Protein AF-A0A016T7Q9-F1 (afdb_monomer)

Sequence (183 aa):
MAYRIKHFNYDGLDAIVAQSFEDAATEMRLKDYANRLGDIREARIRRELRNAQYGGKAVPASAPELSLENCSKKVWRLEADSPFIEVDLRSLALDWRPRAKDNTFQQVASLYRFLVQRITDPPEKIQDYATRINGRFGRDNSLKNLPKPIETTLIDFVEDMLGYGWPEVQTGTVGDPLSRFPF

Solvent-accessible surface area (backbone atoms only — not comparable to full-atom values): 11456 Å² total; per-residue (Å²): 137,85,85,81,80,88,74,90,88,76,85,79,76,80,70,74,78,62,84,46,74,67,48,48,54,49,53,53,51,52,52,52,52,47,52,53,52,49,52,51,51,51,53,48,50,56,49,51,50,50,50,58,74,56,65,79,58,86,72,66,97,57,82,61,61,81,34,81,82,45,32,75,63,92,71,43,72,41,78,53,62,86,53,33,48,70,45,48,53,57,68,56,54,69,76,58,77,76,59,93,87,52,52,58,70,55,38,52,54,50,48,50,53,54,49,54,45,71,37,22,59,62,45,72,62,51,74,53,43,42,85,69,98,72,84,79,84,69,92,65,86,86,47,38,69,58,57,64,66,55,52,50,54,54,49,52,52,52,36,9,19,47,56,55,53,42,68,50,69,71,69,69,56,88,68,74,80,81,82,77,73,84,132

pLDDT: mean 74.11, std 16.8, range [34.25, 95.0]

Nearest PDB structures (foldseek):
  8yzs-assembly2_B  TM=3.907E-01  e=2.352E+00  Homo sapiens
  7bv9-assembly1_A  TM=3.878E-01  e=6.660E+00  Homo sapiens

Structure (mmCIF, N/CA/C/O backbone):
data_AF-A0A016T7Q9-F1
#
_entry.id   AF-A0A016T7Q9-F1
#
loop_
_atom_site.group_PDB
_atom_site.id
_atom_site.type_symbol
_atom_site.label_atom_id
_atom_site.label_alt_id
_atom_site.label_comp_id
_atom_site.label_asym_id
_atom_site.label_entity_id
_atom_site.label_seq_id
_atom_site.pdbx_PDB_ins_code
_atom_site.Cartn_x
_ato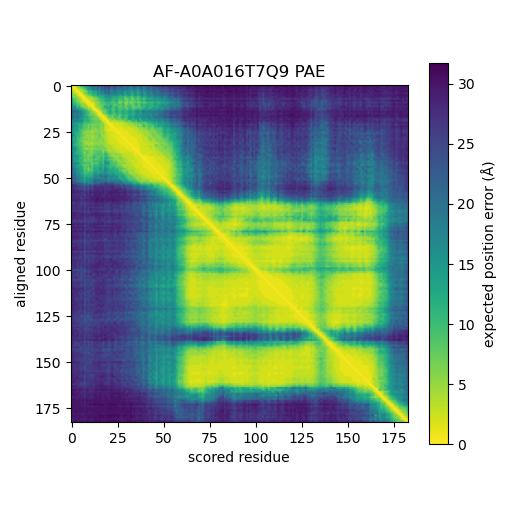m_site.Cartn_y
_atom_site.Cartn_z
_atom_site.occupancy
_atom_site.B_iso_or_equiv
_atom_site.auth_seq_id
_atom_site.auth_comp_id
_atom_site.auth_asym_id
_atom_site.auth_atom_id
_atom_site.pdbx_PDB_model_num
ATOM 1 N N . MET A 1 1 ? 38.293 -20.297 -31.159 1.00 34.25 1 MET A N 1
ATOM 2 C CA . MET A 1 1 ? 38.701 -19.080 -30.419 1.00 34.25 1 MET A CA 1
ATOM 3 C C . MET A 1 1 ? 37.486 -18.171 -30.289 1.00 34.25 1 MET A C 1
ATOM 5 O O . MET A 1 1 ? 36.973 -17.748 -31.312 1.00 34.25 1 MET A O 1
ATOM 9 N N . ALA A 1 2 ? 36.978 -17.930 -29.076 1.00 36.97 2 ALA A N 1
ATOM 10 C CA . ALA A 1 2 ? 35.841 -17.033 -28.853 1.00 36.97 2 ALA A CA 1
ATOM 11 C C . ALA A 1 2 ? 36.357 -15.618 -28.548 1.00 36.97 2 ALA A C 1
ATOM 13 O O . ALA A 1 2 ? 37.030 -15.406 -27.539 1.00 36.97 2 ALA A O 1
ATOM 14 N N . TYR A 1 3 ? 36.074 -14.659 -29.428 1.00 43.09 3 TYR A N 1
ATOM 15 C CA . TYR A 1 3 ? 36.442 -13.260 -29.221 1.00 43.09 3 TYR A CA 1
ATOM 16 C C . TYR A 1 3 ? 35.476 -12.615 -28.223 1.00 43.09 3 TYR A C 1
ATOM 18 O O . TYR A 1 3 ? 34.273 -12.529 -28.460 1.00 43.09 3 TYR A O 1
ATOM 26 N N . ARG A 1 4 ? 36.005 -12.157 -27.084 1.00 40.94 4 ARG A N 1
ATOM 27 C CA . ARG A 1 4 ? 35.246 -11.381 -26.098 1.00 40.94 4 ARG A CA 1
ATOM 28 C C . ARG A 1 4 ? 35.189 -9.928 -26.563 1.00 40.94 4 ARG A C 1
ATOM 30 O O . ARG A 1 4 ? 36.154 -9.186 -26.387 1.00 40.94 4 ARG A O 1
ATOM 37 N N . ILE A 1 5 ? 34.068 -9.531 -27.155 1.00 51.31 5 ILE A N 1
ATOM 38 C CA . ILE A 1 5 ? 33.803 -8.141 -27.542 1.00 51.31 5 ILE A CA 1
ATOM 39 C C . ILE A 1 5 ? 33.725 -7.306 -26.256 1.00 51.31 5 ILE A C 1
ATOM 41 O O . ILE A 1 5 ? 32.840 -7.514 -25.428 1.00 51.31 5 ILE A O 1
ATOM 45 N N . LYS A 1 6 ? 34.694 -6.404 -26.049 1.00 52.19 6 LYS A N 1
ATOM 46 C CA . LYS A 1 6 ? 34.756 -5.528 -24.863 1.00 52.19 6 LYS A CA 1
ATOM 47 C C . LYS A 1 6 ? 33.888 -4.274 -25.010 1.00 52.19 6 LYS A C 1
ATOM 49 O O . LYS A 1 6 ? 33.446 -3.731 -24.005 1.00 52.19 6 LYS A O 1
ATOM 54 N N . HIS A 1 7 ? 33.634 -3.846 -26.247 1.00 56.53 7 HIS A N 1
ATOM 55 C CA . HIS A 1 7 ? 32.857 -2.655 -26.577 1.00 56.53 7 HIS A CA 1
ATOM 56 C C . HIS A 1 7 ? 32.027 -2.921 -27.834 1.00 56.53 7 HIS A C 1
ATOM 58 O O . HIS A 1 7 ? 32.573 -3.311 -28.862 1.00 56.53 7 HIS A O 1
ATOM 64 N N . PHE A 1 8 ? 30.711 -2.743 -27.728 1.00 62.72 8 PHE A N 1
ATOM 65 C CA . PHE A 1 8 ? 29.782 -2.791 -28.853 1.00 62.72 8 PHE A CA 1
ATOM 66 C C . PHE A 1 8 ? 29.526 -1.351 -29.304 1.00 62.72 8 PHE A C 1
ATOM 68 O O . PHE A 1 8 ? 28.972 -0.569 -28.533 1.00 62.72 8 PHE A O 1
ATOM 75 N N . ASN A 1 9 ? 29.984 -0.994 -30.505 1.00 63.22 9 ASN A N 1
ATOM 76 C CA . ASN A 1 9 ? 29.770 0.318 -31.110 1.00 63.22 9 ASN A CA 1
ATOM 77 C C . ASN A 1 9 ? 28.972 0.113 -32.402 1.00 63.22 9 ASN A C 1
ATOM 79 O O . ASN A 1 9 ? 29.537 -0.277 -33.419 1.00 63.22 9 ASN A O 1
ATOM 83 N N . TYR A 1 10 ? 27.654 0.268 -32.311 1.00 67.19 10 TYR A N 1
ATOM 84 C CA . TYR A 1 10 ? 26.734 0.234 -33.444 1.00 67.19 10 TYR A CA 1
ATOM 85 C C . TYR A 1 10 ? 25.879 1.493 -33.347 1.00 67.19 10 TYR A C 1
ATOM 87 O O . TYR A 1 10 ? 25.040 1.604 -32.452 1.00 67.19 10 TYR A O 1
ATOM 95 N N . ASP A 1 11 ? 26.151 2.459 -34.215 1.00 67.19 11 ASP A N 1
ATOM 96 C CA . ASP A 1 11 ? 25.489 3.766 -34.254 1.00 67.19 11 ASP A CA 1
ATOM 97 C C . ASP A 1 11 ? 24.405 3.850 -35.343 1.00 67.19 11 ASP A C 1
ATOM 99 O O . ASP A 1 11 ? 23.692 4.848 -35.430 1.00 67.19 11 ASP A O 1
ATOM 103 N N . GLY A 1 12 ? 24.246 2.788 -36.143 1.00 63.97 12 GLY A N 1
ATOM 104 C CA . GLY A 1 12 ? 23.264 2.705 -37.224 1.00 63.97 12 GLY A CA 1
ATOM 105 C C . GLY A 1 12 ? 23.558 3.622 -38.416 1.00 63.97 12 GLY A C 1
ATOM 106 O O . GLY A 1 12 ? 22.703 3.733 -39.292 1.00 63.97 12 GLY A O 1
ATOM 107 N N . LEU A 1 13 ? 24.728 4.273 -38.452 1.00 60.53 13 LEU A N 1
ATOM 108 C CA . LEU A 1 13 ? 25.143 5.174 -39.533 1.00 60.53 13 LEU A CA 1
ATOM 109 C C . LEU A 1 13 ? 25.878 4.427 -40.650 1.00 60.53 13 LEU A C 1
ATOM 111 O O . LEU A 1 13 ? 25.733 4.779 -41.821 1.00 60.53 13 LEU A O 1
ATOM 115 N N . ASP A 1 14 ? 26.577 3.346 -40.303 1.00 60.69 14 ASP A N 1
ATOM 116 C CA . ASP A 1 14 ? 27.114 2.387 -41.265 1.00 60.69 14 ASP A CA 1
ATOM 117 C C . ASP A 1 14 ? 25.981 1.478 -41.761 1.00 60.69 14 ASP A C 1
ATOM 119 O O . ASP A 1 14 ? 25.762 0.368 -41.264 1.00 60.69 14 ASP A O 1
ATOM 123 N N . ALA A 1 15 ? 25.205 1.972 -42.727 1.00 56.28 15 ALA A N 1
ATOM 124 C CA . ALA A 1 15 ? 24.224 1.157 -43.425 1.00 56.28 15 ALA A CA 1
ATOM 125 C C . ALA A 1 15 ? 24.958 0.009 -44.132 1.00 56.28 15 ALA A C 1
ATOM 127 O O . ALA A 1 15 ? 25.655 0.219 -45.128 1.00 56.28 15 ALA A O 1
ATOM 128 N N . ILE A 1 16 ? 24.799 -1.215 -43.624 1.00 59.81 16 ILE A N 1
ATOM 129 C CA . ILE A 1 16 ? 25.162 -2.410 -44.380 1.00 59.81 16 ILE A CA 1
ATOM 130 C C . ILE A 1 16 ? 24.256 -2.381 -45.609 1.00 59.81 16 ILE A C 1
ATOM 132 O O . ILE A 1 16 ? 23.047 -2.566 -45.497 1.00 59.81 16 ILE A O 1
ATOM 136 N N . VAL A 1 17 ? 24.814 -2.077 -46.781 1.00 60.41 17 VAL A N 1
ATOM 137 C CA . VAL A 1 17 ? 24.076 -2.177 -48.042 1.00 60.41 17 VAL A CA 1
ATOM 138 C C . VAL A 1 17 ? 23.725 -3.651 -48.198 1.00 60.41 17 VAL A C 1
ATOM 140 O O . VAL A 1 17 ? 24.584 -4.449 -48.562 1.00 60.41 17 VAL A O 1
ATOM 143 N N . ALA A 1 18 ? 22.498 -4.023 -47.836 1.00 60.56 18 ALA A N 1
ATOM 144 C CA . ALA A 1 18 ? 22.066 -5.411 -47.811 1.00 60.56 18 ALA A CA 1
ATOM 145 C C . ALA A 1 18 ? 22.045 -5.963 -49.242 1.00 60.56 18 ALA A C 1
ATOM 147 O O . ALA A 1 18 ? 21.107 -5.731 -50.004 1.00 60.56 18 ALA A O 1
ATOM 148 N N . GLN A 1 19 ? 23.113 -6.664 -49.614 1.00 65.56 19 GLN A N 1
ATOM 149 C CA . GLN A 1 19 ? 23.238 -7.349 -50.901 1.00 65.56 19 GLN A CA 1
ATOM 150 C C . GLN A 1 19 ? 22.821 -8.821 -50.783 1.00 65.56 19 GLN A C 1
ATOM 152 O O . GLN A 1 19 ? 22.567 -9.474 -51.794 1.00 65.56 19 GLN A O 1
ATOM 157 N N . SER A 1 20 ? 22.695 -9.332 -49.553 1.00 72.38 20 SER A N 1
ATOM 158 C CA . SER A 1 20 ? 22.246 -10.687 -49.248 1.00 72.38 20 SER A CA 1
ATOM 159 C C . SER A 1 20 ? 21.239 -10.732 -48.088 1.00 72.38 20 SER A C 1
ATOM 161 O O . SER A 1 20 ? 21.115 -9.808 -47.281 1.00 72.38 20 SER A O 1
ATOM 163 N N . PHE A 1 21 ? 20.516 -11.849 -47.981 1.00 70.19 21 PHE A N 1
ATOM 164 C CA . PHE A 1 21 ? 19.607 -12.114 -46.861 1.00 70.19 21 PHE A CA 1
ATOM 165 C C . PHE A 1 21 ? 20.344 -12.192 -45.510 1.00 70.19 21 PHE A C 1
ATOM 167 O O . PHE A 1 21 ? 19.795 -11.807 -44.476 1.00 70.19 21 PHE A O 1
ATOM 174 N N . GLU A 1 22 ? 21.594 -12.661 -45.509 1.00 75.81 22 GLU A N 1
ATOM 175 C CA . GLU A 1 22 ? 22.420 -12.750 -44.301 1.00 75.81 22 GLU A CA 1
ATOM 176 C C . GLU A 1 22 ? 22.817 -11.365 -43.773 1.00 75.81 22 GLU A C 1
ATOM 178 O O . GLU A 1 22 ? 22.829 -11.153 -42.556 1.00 75.81 22 GLU A O 1
ATOM 183 N N . ASP A 1 23 ? 23.038 -10.400 -44.668 1.00 72.38 23 ASP A N 1
ATOM 184 C CA . ASP A 1 23 ? 23.324 -9.007 -44.307 1.00 72.38 23 ASP A CA 1
ATOM 185 C C . ASP A 1 23 ? 22.118 -8.358 -43.621 1.00 72.38 23 ASP A C 1
ATOM 187 O O . ASP A 1 23 ? 22.249 -7.768 -42.548 1.00 72.38 23 ASP A O 1
ATOM 191 N N . ALA A 1 24 ? 20.920 -8.555 -44.181 1.00 72.19 24 ALA A N 1
ATOM 192 C CA . ALA A 1 24 ? 19.675 -8.047 -43.606 1.00 72.19 24 ALA A CA 1
ATOM 193 C C . ALA A 1 24 ? 19.376 -8.669 -42.229 1.00 72.19 24 ALA A C 1
ATOM 195 O O . ALA A 1 24 ? 18.979 -7.975 -41.288 1.00 72.19 24 ALA A O 1
ATOM 196 N N . ALA A 1 25 ? 19.604 -9.979 -42.076 1.00 76.44 25 ALA A N 1
ATOM 197 C CA . ALA A 1 25 ? 19.443 -10.665 -40.795 1.00 76.44 25 ALA A CA 1
ATOM 198 C C . ALA A 1 25 ? 20.454 -10.173 -39.743 1.00 76.44 25 ALA A C 1
ATOM 200 O O . ALA A 1 25 ? 20.127 -10.070 -38.556 1.00 76.44 25 ALA A O 1
ATOM 201 N N . THR A 1 26 ? 21.675 -9.850 -40.169 1.00 77.81 26 THR A N 1
ATOM 202 C CA . THR A 1 26 ? 22.725 -9.308 -39.300 1.00 77.81 26 THR A CA 1
ATOM 203 C C . THR A 1 26 ? 22.394 -7.885 -38.860 1.00 77.81 26 THR A C 1
ATOM 205 O O . THR A 1 26 ? 22.448 -7.590 -37.666 1.00 77.81 26 THR A O 1
ATOM 208 N N . GLU A 1 27 ? 21.952 -7.029 -39.781 1.00 76.44 27 GLU A N 1
ATOM 209 C CA . GLU A 1 27 ? 21.516 -5.665 -39.476 1.00 76.44 27 GLU A CA 1
ATOM 210 C C . GLU A 1 27 ? 20.328 -5.654 -38.499 1.00 76.44 27 GLU A C 1
ATOM 212 O O . GLU A 1 27 ? 20.330 -4.912 -37.514 1.00 76.44 27 GLU A O 1
ATOM 217 N N . MET A 1 28 ? 19.343 -6.538 -38.699 1.00 78.81 28 MET A N 1
ATOM 218 C CA . MET A 1 28 ? 18.199 -6.680 -37.793 1.00 78.81 28 MET A CA 1
ATOM 219 C C . MET A 1 28 ? 18.631 -7.074 -36.372 1.00 78.81 28 MET A C 1
ATOM 221 O O . MET A 1 28 ? 18.137 -6.511 -35.394 1.00 78.81 28 MET A O 1
ATOM 225 N N . ARG A 1 29 ? 19.577 -8.014 -36.242 1.00 79.62 29 ARG A N 1
ATOM 226 C CA . ARG A 1 29 ? 20.120 -8.425 -34.937 1.00 79.62 29 ARG A CA 1
ATOM 227 C C . ARG A 1 29 ? 20.875 -7.289 -34.254 1.00 79.62 29 ARG A C 1
ATOM 229 O O . ARG A 1 29 ? 20.706 -7.093 -33.054 1.00 79.62 29 ARG A O 1
ATOM 236 N N . LEU A 1 30 ? 21.686 -6.533 -34.995 1.00 78.19 30 LEU A N 1
ATOM 237 C CA . LEU A 1 30 ? 22.435 -5.397 -34.453 1.00 78.19 30 LEU A CA 1
ATOM 238 C C . LEU A 1 30 ? 21.500 -4.295 -33.937 1.00 78.19 30 LEU A C 1
ATOM 240 O O . LEU A 1 30 ? 21.715 -3.788 -32.835 1.00 78.19 30 LEU A O 1
ATOM 244 N N . LYS A 1 31 ? 20.417 -4.001 -34.669 1.00 77.19 31 LYS A N 1
ATOM 245 C CA . LYS A 1 31 ? 19.362 -3.075 -34.226 1.00 77.19 31 LYS A CA 1
ATOM 246 C C . LYS A 1 31 ? 18.668 -3.553 -32.949 1.00 77.19 31 LYS A C 1
ATOM 248 O O . LYS A 1 31 ? 18.495 -2.762 -32.025 1.00 77.19 31 LYS A O 1
ATOM 253 N N . ASP A 1 32 ? 18.320 -4.838 -32.855 1.00 77.88 32 ASP A N 1
ATOM 254 C CA . ASP A 1 32 ? 17.718 -5.408 -31.639 1.00 77.88 32 ASP A CA 1
ATOM 255 C C . ASP A 1 32 ? 18.664 -5.302 -30.428 1.00 77.88 32 ASP A C 1
ATOM 257 O O . ASP A 1 32 ? 18.257 -4.875 -29.346 1.00 77.88 32 ASP A O 1
ATOM 261 N N . TYR A 1 33 ? 19.956 -5.599 -30.605 1.00 78.56 33 TYR A N 1
ATOM 262 C CA . TYR A 1 33 ? 20.950 -5.424 -29.541 1.00 78.56 33 TYR A CA 1
ATOM 263 C C . TYR A 1 33 ? 21.108 -3.964 -29.108 1.00 78.56 33 TYR A C 1
ATOM 265 O O . TYR A 1 33 ? 21.159 -3.692 -27.906 1.00 78.56 33 TYR A O 1
ATOM 273 N N . ALA A 1 34 ? 21.163 -3.029 -30.056 1.00 75.44 34 ALA A N 1
ATOM 274 C CA . ALA A 1 34 ? 21.274 -1.605 -29.760 1.00 75.44 34 ALA A CA 1
ATOM 275 C C . ALA A 1 34 ? 20.060 -1.086 -28.975 1.00 75.44 34 ALA A C 1
ATOM 277 O O . ALA A 1 34 ? 20.238 -0.407 -27.962 1.00 75.44 34 ALA A O 1
ATOM 278 N N . ASN A 1 35 ? 18.847 -1.488 -29.366 1.00 72.56 35 ASN A N 1
ATOM 279 C CA . ASN A 1 35 ? 17.617 -1.142 -28.652 1.00 72.56 35 ASN A CA 1
ATOM 280 C C . ASN A 1 35 ? 17.640 -1.661 -27.209 1.00 72.56 35 ASN A C 1
ATOM 282 O O . ASN A 1 35 ? 17.439 -0.894 -26.271 1.00 72.56 35 ASN A O 1
ATOM 286 N N . ARG A 1 36 ? 18.002 -2.935 -27.008 1.00 72.75 36 ARG A N 1
ATOM 287 C CA . ARG A 1 36 ? 18.109 -3.525 -25.662 1.00 72.75 36 ARG A CA 1
ATOM 288 C C . ARG A 1 36 ? 19.138 -2.808 -24.788 1.00 72.75 36 ARG A C 1
ATOM 290 O O . ARG A 1 36 ? 18.913 -2.629 -23.593 1.00 72.75 36 ARG A O 1
ATOM 297 N N . LEU A 1 37 ? 20.277 -2.406 -25.354 1.00 76.62 37 LEU A N 1
ATOM 298 C CA . LEU A 1 37 ? 21.290 -1.637 -24.626 1.00 76.62 37 LEU A CA 1
ATOM 299 C C . LEU A 1 37 ? 20.795 -0.228 -24.273 1.00 76.62 37 LEU A C 1
ATOM 301 O O . LEU A 1 37 ? 21.078 0.249 -23.171 1.00 76.62 37 LEU A O 1
ATOM 305 N N . GLY A 1 38 ? 20.032 0.405 -25.168 1.00 72.19 38 GLY A N 1
ATOM 306 C CA . GLY A 1 38 ? 19.325 1.660 -24.913 1.00 72.19 38 GLY A CA 1
ATOM 307 C C . GLY A 1 38 ? 18.372 1.547 -23.723 1.00 72.19 38 GLY A C 1
ATOM 308 O O . GLY A 1 38 ? 18.510 2.305 -22.762 1.00 72.19 38 GLY A O 1
ATOM 309 N N . ASP A 1 39 ? 17.506 0.534 -23.726 1.00 67.19 39 ASP A N 1
ATOM 310 C CA . ASP A 1 39 ? 16.545 0.269 -22.648 1.00 67.19 39 ASP A CA 1
ATOM 311 C C . ASP A 1 39 ? 17.240 0.025 -21.297 1.00 67.19 39 ASP A C 1
ATOM 313 O O . ASP A 1 39 ? 16.833 0.558 -20.260 1.00 67.19 39 ASP A O 1
ATOM 317 N N . ILE A 1 40 ? 18.335 -0.750 -21.288 1.00 70.88 40 ILE A N 1
ATOM 318 C CA . ILE A 1 40 ? 19.139 -1.003 -20.079 1.00 70.88 40 ILE A CA 1
ATOM 319 C C . ILE A 1 40 ? 19.741 0.301 -19.546 1.00 70.88 40 ILE A C 1
ATOM 321 O O . ILE A 1 40 ? 19.726 0.551 -18.334 1.00 70.88 40 ILE A O 1
ATOM 325 N N . ARG A 1 41 ? 20.285 1.137 -20.437 1.00 70.00 41 ARG A N 1
ATOM 326 C CA . ARG A 1 41 ? 20.884 2.421 -20.065 1.00 70.00 41 ARG A CA 1
ATOM 327 C C . ARG A 1 41 ? 19.832 3.368 -19.504 1.00 70.00 41 ARG A C 1
ATOM 329 O O . ARG A 1 41 ? 20.074 3.990 -18.471 1.00 70.00 41 ARG A O 1
ATOM 336 N N . GLU A 1 42 ? 18.659 3.428 -20.123 1.00 70.69 42 GLU A N 1
ATOM 337 C CA . GLU A 1 42 ? 17.547 4.239 -19.643 1.00 70.69 42 GLU A CA 1
ATOM 338 C C . GLU A 1 42 ? 17.054 3.762 -18.268 1.00 70.69 42 GLU A C 1
ATOM 340 O O . GLU A 1 42 ? 16.897 4.566 -17.348 1.00 70.69 42 GLU A O 1
ATOM 345 N N . ALA A 1 43 ? 16.899 2.450 -18.070 1.00 63.56 43 ALA A N 1
ATOM 346 C CA . ALA A 1 43 ? 16.526 1.880 -16.777 1.00 63.56 43 ALA A CA 1
ATOM 347 C C . ALA A 1 43 ? 17.547 2.214 -15.675 1.00 63.56 43 ALA A C 1
ATOM 349 O O . ALA A 1 43 ? 17.163 2.497 -14.532 1.00 63.56 43 ALA A O 1
ATOM 350 N N . ARG A 1 44 ? 18.843 2.222 -16.014 1.00 67.94 44 ARG A N 1
ATOM 351 C CA . ARG A 1 44 ? 19.919 2.620 -15.100 1.00 67.94 44 ARG A CA 1
ATOM 352 C C . ARG A 1 44 ? 19.843 4.104 -14.745 1.00 67.94 44 ARG A C 1
ATOM 354 O O . ARG A 1 44 ? 19.868 4.421 -13.560 1.00 67.94 44 ARG A O 1
ATOM 361 N N . ILE A 1 45 ? 19.665 4.982 -15.731 1.00 71.38 45 ILE A N 1
ATOM 362 C CA . ILE A 1 45 ? 19.494 6.426 -15.504 1.00 71.38 45 ILE A CA 1
ATOM 363 C C . ILE A 1 45 ? 18.267 6.684 -14.624 1.00 71.38 45 ILE A C 1
ATOM 365 O O . ILE A 1 45 ? 18.360 7.402 -13.635 1.00 71.38 45 ILE A O 1
ATOM 369 N N . ARG A 1 46 ? 17.127 6.033 -14.898 1.00 66.81 46 ARG A N 1
ATOM 370 C CA . ARG A 1 46 ? 15.922 6.147 -14.055 1.00 66.81 46 ARG A CA 1
ATOM 371 C C . ARG A 1 46 ? 16.174 5.690 -12.614 1.00 66.81 46 ARG A C 1
ATOM 373 O O . ARG A 1 46 ? 15.619 6.270 -11.685 1.00 66.81 46 ARG A O 1
ATOM 380 N N . ARG A 1 47 ? 16.991 4.651 -12.400 1.00 66.06 47 ARG A N 1
ATOM 381 C CA . ARG A 1 47 ? 17.395 4.209 -11.053 1.00 66.06 47 ARG A CA 1
ATOM 382 C C . ARG A 1 47 ? 18.277 5.246 -10.362 1.00 66.06 47 ARG A C 1
ATOM 384 O O . ARG A 1 47 ? 18.047 5.525 -9.192 1.00 66.06 47 ARG A O 1
ATOM 391 N N . GLU A 1 48 ? 19.259 5.795 -11.066 1.00 66.75 48 GLU A N 1
ATOM 392 C CA . GLU A 1 48 ? 20.156 6.826 -10.534 1.00 66.75 48 GLU A CA 1
ATOM 393 C C . GLU A 1 48 ? 19.385 8.108 -10.189 1.00 66.75 48 GLU A C 1
ATOM 395 O O . GLU A 1 48 ? 19.580 8.649 -9.106 1.00 66.75 48 GLU A O 1
ATOM 400 N N . LEU A 1 49 ? 18.422 8.515 -11.022 1.00 64.81 49 LEU A N 1
ATOM 401 C CA . LEU A 1 49 ? 17.514 9.632 -10.744 1.00 64.81 49 LEU A CA 1
ATOM 402 C C . LEU A 1 49 ? 16.665 9.397 -9.490 1.00 64.81 49 LEU A C 1
ATOM 404 O O . LEU A 1 49 ? 16.597 10.280 -8.641 1.00 64.81 49 LEU A O 1
ATOM 408 N N . ARG A 1 50 ? 16.073 8.204 -9.321 1.00 64.38 50 ARG A N 1
ATOM 409 C CA . ARG A 1 50 ? 15.363 7.858 -8.075 1.00 64.38 50 ARG A CA 1
ATOM 410 C C . ARG A 1 50 ? 16.303 7.925 -6.874 1.00 64.38 50 ARG A C 1
ATOM 412 O O . ARG A 1 50 ? 15.985 8.566 -5.882 1.00 64.38 50 ARG A O 1
ATOM 419 N N . ASN A 1 51 ? 17.480 7.311 -6.968 1.00 60.72 51 ASN A N 1
ATOM 420 C CA . ASN A 1 51 ? 18.459 7.332 -5.883 1.00 60.72 51 ASN A CA 1
ATOM 421 C C . ASN A 1 51 ? 18.900 8.760 -5.525 1.00 60.72 51 ASN A C 1
ATOM 423 O O . ASN A 1 51 ? 19.068 9.051 -4.348 1.00 60.72 51 ASN A O 1
ATOM 427 N N . ALA A 1 52 ? 19.053 9.651 -6.507 1.00 62.41 52 ALA A N 1
ATOM 428 C CA . ALA A 1 52 ? 19.363 11.060 -6.276 1.00 62.41 52 ALA A CA 1
ATOM 429 C C . ALA A 1 52 ? 18.185 11.813 -5.635 1.00 62.41 52 ALA A C 1
ATOM 431 O O . ALA A 1 52 ? 18.387 12.597 -4.713 1.00 62.41 52 ALA A O 1
ATOM 432 N N . GLN A 1 53 ? 16.953 11.527 -6.065 1.00 58.31 53 GLN A N 1
ATOM 433 C CA . GLN A 1 53 ? 15.732 12.129 -5.524 1.00 58.31 53 GLN A CA 1
ATOM 434 C C . GLN A 1 53 ? 15.485 11.749 -4.053 1.00 58.31 53 GLN A C 1
ATOM 436 O O . GLN A 1 53 ? 14.947 12.552 -3.293 1.00 58.31 53 GLN A O 1
ATOM 441 N N . TYR A 1 54 ? 15.911 10.553 -3.633 1.00 53.38 54 TYR A N 1
ATOM 442 C CA . TYR A 1 54 ? 15.787 10.078 -2.249 1.00 53.38 54 TYR A CA 1
ATOM 443 C C . TYR A 1 54 ? 17.090 10.173 -1.431 1.00 53.38 54 TYR A C 1
ATOM 445 O O . TYR A 1 54 ? 17.054 10.002 -0.216 1.00 53.38 54 TYR A O 1
ATOM 453 N N . GLY A 1 55 ? 18.229 10.482 -2.058 1.00 45.72 55 GLY A N 1
ATOM 454 C CA . GLY A 1 55 ? 19.559 10.475 -1.431 1.00 45.72 55 GLY A CA 1
ATOM 455 C C . GLY A 1 55 ? 19.854 11.644 -0.486 1.00 45.72 55 GLY A C 1
ATOM 456 O O . GLY A 1 55 ? 20.886 11.633 0.176 1.00 45.72 55 GLY A O 1
ATOM 457 N N . GLY A 1 56 ? 18.967 12.642 -0.413 1.00 48.22 56 GLY A N 1
ATOM 458 C CA . GLY A 1 56 ? 19.087 13.790 0.496 1.00 48.22 56 GLY A CA 1
ATOM 459 C C . GLY A 1 56 ? 18.266 13.682 1.784 1.00 48.22 56 GLY A C 1
ATOM 460 O O . GLY A 1 56 ? 18.379 14.550 2.645 1.00 48.22 56 GLY A O 1
ATOM 461 N N . LYS A 1 57 ? 17.424 12.650 1.935 1.00 51.47 57 LYS A N 1
ATOM 462 C CA . LYS A 1 57 ? 16.648 12.454 3.166 1.00 51.47 57 LYS A CA 1
ATOM 463 C C . LYS A 1 57 ? 17.509 11.686 4.163 1.00 51.47 57 LYS A C 1
ATOM 465 O O . LYS A 1 57 ? 18.027 10.624 3.826 1.00 51.47 57 LYS A O 1
ATOM 470 N N . ALA A 1 58 ? 17.674 12.227 5.371 1.00 46.84 58 ALA A N 1
ATOM 471 C CA . ALA A 1 58 ? 18.363 11.540 6.456 1.00 46.84 58 ALA A CA 1
ATOM 472 C C . ALA A 1 58 ? 17.716 10.162 6.653 1.00 46.84 58 ALA A C 1
ATOM 474 O O . ALA A 1 58 ? 16.558 10.061 7.056 1.00 46.84 58 ALA A O 1
ATOM 475 N N . VAL A 1 59 ? 18.445 9.103 6.301 1.00 49.16 59 VAL A N 1
ATOM 476 C CA . VAL A 1 59 ? 18.009 7.737 6.578 1.00 49.16 59 VAL A CA 1
ATOM 477 C C . VAL A 1 59 ? 18.136 7.568 8.091 1.00 49.16 59 VAL A C 1
ATOM 479 O O . VAL A 1 59 ? 19.238 7.772 8.610 1.00 49.16 59 VAL A O 1
ATOM 482 N N . PRO A 1 60 ? 17.050 7.266 8.823 1.00 51.72 60 PRO A N 1
ATOM 483 C CA . PRO A 1 60 ? 17.163 6.988 10.246 1.00 51.72 60 PRO A CA 1
ATOM 484 C C . PRO A 1 60 ? 18.189 5.867 10.464 1.00 51.72 60 PRO A C 1
ATOM 486 O O . PRO A 1 60 ? 18.291 4.935 9.667 1.00 51.72 60 PRO A O 1
ATOM 489 N N . ALA A 1 61 ? 18.989 5.981 11.527 1.00 51.34 61 ALA A N 1
ATOM 490 C CA . ALA A 1 61 ? 20.072 5.037 11.819 1.00 51.34 61 ALA A CA 1
ATOM 491 C C . ALA A 1 61 ? 19.568 3.595 12.045 1.00 51.34 61 ALA A C 1
ATOM 493 O O . ALA A 1 61 ? 20.336 2.642 11.918 1.00 51.34 61 ALA A O 1
ATOM 494 N N . SER A 1 62 ? 18.277 3.437 12.351 1.00 56.72 62 SER A N 1
ATOM 495 C CA . SER A 1 62 ? 17.559 2.169 12.417 1.00 56.72 62 SER A CA 1
ATOM 496 C C . SER A 1 62 ? 16.603 2.015 11.232 1.00 56.72 62 SER A C 1
ATOM 498 O O . SER A 1 62 ? 16.049 2.987 10.715 1.00 56.72 62 SER A O 1
ATOM 500 N N . ALA A 1 63 ? 16.384 0.767 10.807 1.00 62.72 63 ALA A N 1
ATOM 501 C CA . ALA A 1 63 ? 15.321 0.466 9.856 1.00 62.72 63 ALA A CA 1
ATOM 502 C C . ALA A 1 63 ? 13.976 0.949 10.434 1.00 62.72 63 ALA A C 1
ATOM 504 O O . ALA A 1 63 ? 13.721 0.696 11.614 1.00 62.72 63 ALA A O 1
ATOM 505 N N . PRO A 1 64 ? 13.128 1.635 9.646 1.00 69.88 64 PRO A N 1
ATOM 506 C CA . PRO A 1 64 ? 11.834 2.091 10.131 1.00 69.88 64 PRO A CA 1
ATOM 507 C C . PRO A 1 64 ? 10.998 0.884 10.571 1.00 69.88 64 PRO A C 1
ATOM 509 O O . PRO A 1 64 ? 10.951 -0.144 9.885 1.00 69.88 64 PRO A O 1
ATOM 512 N N . GLU A 1 65 ? 10.368 1.004 11.732 1.00 80.25 65 GLU A N 1
ATOM 513 C CA . GLU A 1 65 ? 9.472 -0.006 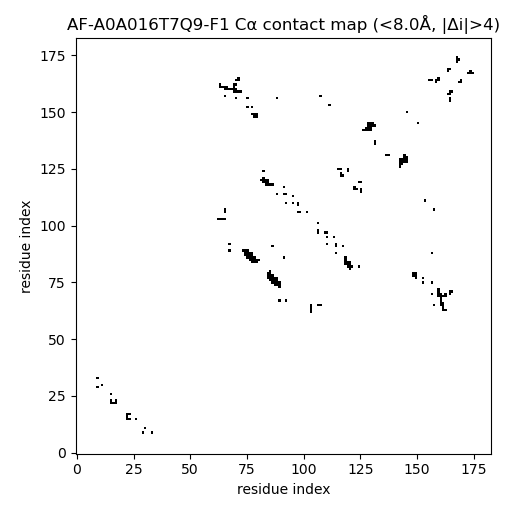12.285 1.00 80.25 65 GLU A CA 1
ATOM 514 C C . GLU A 1 65 ? 8.027 0.377 11.956 1.00 80.25 65 GLU A C 1
ATOM 516 O O . GLU A 1 65 ? 7.636 1.539 12.085 1.00 80.25 65 GLU A O 1
ATOM 521 N N . LEU A 1 66 ? 7.235 -0.592 11.492 1.00 85.81 66 LEU A N 1
ATOM 522 C CA . LEU A 1 66 ? 5.818 -0.373 11.223 1.00 85.81 66 LEU A CA 1
ATOM 523 C C . LEU A 1 66 ? 5.061 -0.250 12.543 1.00 85.81 66 LEU A C 1
ATOM 525 O O . LEU A 1 66 ? 4.938 -1.229 13.276 1.00 85.81 66 LEU A O 1
ATOM 529 N N . SER A 1 67 ? 4.493 0.923 12.809 1.00 86.00 67 SER A N 1
ATOM 530 C CA . SER A 1 67 ? 3.668 1.145 13.994 1.00 86.00 67 SER A CA 1
ATOM 531 C C . SER A 1 67 ? 2.450 2.004 13.680 1.00 86.00 67 SER A C 1
ATOM 533 O O . SER A 1 67 ? 2.541 3.026 13.006 1.00 86.00 67 SER A O 1
ATOM 535 N N . LEU A 1 68 ? 1.294 1.618 14.223 1.00 85.25 68 LEU A N 1
ATOM 536 C CA . LEU A 1 68 ? 0.071 2.431 14.173 1.00 85.25 68 LEU A CA 1
ATOM 537 C C . LEU A 1 68 ? 0.148 3.674 15.072 1.00 85.25 68 LEU A C 1
ATOM 539 O O . LEU A 1 68 ? -0.687 4.577 14.961 1.00 85.25 68 LEU A O 1
ATOM 543 N N . GLU A 1 69 ? 1.125 3.722 15.976 1.00 85.12 69 GLU A N 1
ATOM 544 C CA . GLU A 1 69 ? 1.401 4.896 16.805 1.00 85.12 69 GLU A CA 1
ATOM 545 C C . GLU A 1 69 ? 2.059 6.011 15.992 1.00 85.12 69 GLU A C 1
ATOM 547 O O . GLU A 1 69 ? 1.825 7.185 16.274 1.00 85.12 69 GLU A O 1
ATOM 552 N N . ASN A 1 70 ? 2.793 5.649 14.935 1.00 83.88 70 ASN A N 1
ATOM 553 C CA . ASN A 1 70 ? 3.422 6.608 14.031 1.00 83.88 70 ASN A CA 1
ATOM 554 C C . ASN A 1 70 ? 2.399 7.373 13.184 1.00 83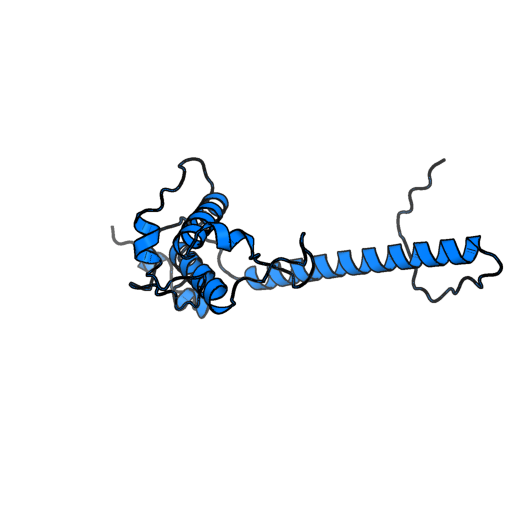.88 70 ASN A C 1
ATOM 556 O O . ASN A 1 70 ? 2.716 8.461 12.703 1.00 83.88 70 ASN A O 1
ATOM 560 N N . CYS A 1 71 ? 1.186 6.826 13.025 1.00 82.00 71 CYS A N 1
ATOM 561 C CA . CYS A 1 71 ? 0.158 7.427 12.193 1.00 82.00 71 CYS A CA 1
ATOM 562 C C . CYS A 1 71 ? -0.280 8.798 12.726 1.00 82.00 71 CYS A C 1
ATOM 564 O O . CYS A 1 71 ? -0.999 8.883 13.733 1.00 82.00 71 CYS A O 1
ATOM 566 N N . SER A 1 72 ? 0.083 9.853 11.994 1.00 78.50 72 SER A N 1
ATOM 567 C CA . SER A 1 72 ? -0.332 11.235 12.229 1.00 78.50 72 SER A CA 1
ATOM 568 C C . SER A 1 72 ? -1.854 11.400 12.147 1.00 78.50 72 SER A C 1
ATOM 570 O O . SER A 1 72 ? -2.445 12.138 12.942 1.00 78.50 72 SER A O 1
ATOM 572 N N . LYS A 1 73 ? -2.528 10.665 11.248 1.00 78.75 73 LYS A N 1
ATOM 573 C CA . LYS A 1 73 ? -3.995 10.695 11.129 1.00 78.75 73 LYS A CA 1
ATOM 574 C C . LYS A 1 73 ? -4.657 9.655 12.034 1.00 78.75 73 LYS A C 1
ATOM 576 O O . LYS A 1 73 ? -4.281 8.481 12.091 1.00 78.75 73 LYS A O 1
ATOM 581 N N . LYS A 1 74 ? -5.717 10.079 12.729 1.00 78.69 74 LYS A N 1
ATOM 582 C CA . LYS A 1 74 ? -6.540 9.197 13.577 1.00 78.69 74 LYS A CA 1
ATOM 583 C C . LYS A 1 74 ? -7.512 8.326 12.786 1.00 78.69 74 LYS A C 1
ATOM 585 O O . LYS A 1 74 ? -7.871 7.270 13.285 1.00 78.69 74 LYS A O 1
ATOM 590 N N . VAL A 1 75 ? -7.897 8.748 11.585 1.00 85.12 75 VAL A N 1
ATOM 591 C CA . VAL A 1 75 ? -8.853 8.044 10.724 1.00 85.12 75 VAL A CA 1
ATOM 592 C C . VAL A 1 75 ? -8.278 7.978 9.313 1.00 85.12 75 VAL A C 1
ATOM 594 O O . VAL A 1 75 ? -7.886 9.011 8.767 1.00 85.12 75 VAL A O 1
ATOM 597 N N . TRP A 1 76 ? -8.251 6.781 8.732 1.00 89.00 76 TRP A N 1
ATOM 598 C CA . TRP A 1 76 ? -7.779 6.521 7.373 1.00 89.00 76 TRP A CA 1
ATOM 599 C C . TRP A 1 76 ? -8.913 5.919 6.543 1.00 89.00 76 TRP A C 1
ATOM 601 O O . TRP A 1 76 ? -8.930 4.721 6.272 1.00 89.00 76 TRP A O 1
ATOM 611 N N . ARG A 1 77 ? -9.887 6.756 6.158 1.00 89.88 77 ARG A N 1
ATOM 612 C CA . ARG A 1 77 ? -11.000 6.310 5.308 1.00 89.88 77 ARG A CA 1
ATOM 613 C C . ARG A 1 77 ? -10.520 6.054 3.890 1.00 89.88 77 ARG A C 1
ATOM 615 O O . ARG A 1 77 ? -9.892 6.915 3.275 1.00 89.88 77 ARG A O 1
ATOM 622 N N . LEU A 1 78 ? -10.860 4.879 3.390 1.00 88.75 78 LEU A N 1
ATOM 623 C CA . LEU A 1 78 ? -10.703 4.513 1.999 1.00 88.75 78 LEU A CA 1
ATOM 624 C C . LEU A 1 78 ? -12.019 4.777 1.268 1.00 88.75 78 LEU A C 1
ATOM 626 O O . LEU A 1 78 ? -12.954 4.002 1.417 1.00 88.75 78 LEU A O 1
ATOM 630 N N . GLU A 1 79 ? -12.096 5.846 0.483 1.00 84.31 79 GLU A N 1
ATOM 631 C CA . GLU A 1 79 ? -13.235 6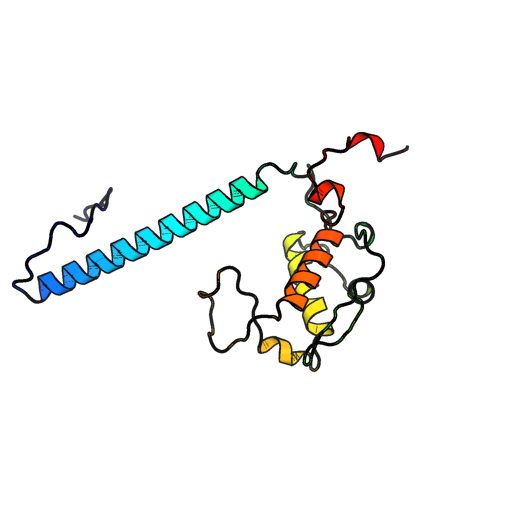.073 -0.413 1.00 84.31 79 GLU A CA 1
ATOM 632 C C . GLU A 1 79 ? -13.080 5.190 -1.652 1.00 84.31 79 GLU A C 1
ATOM 634 O O . GLU A 1 79 ? -12.047 5.235 -2.330 1.00 84.31 79 GLU A O 1
ATOM 639 N N . ALA A 1 80 ? -14.074 4.343 -1.921 1.00 85.00 80 ALA A N 1
ATOM 640 C CA . ALA A 1 80 ? -13.914 3.269 -2.884 1.00 85.00 80 ALA A CA 1
ATOM 641 C C . ALA A 1 80 ? -15.218 2.895 -3.598 1.00 85.00 80 ALA A C 1
ATOM 643 O O . ALA A 1 80 ? -16.277 2.813 -2.980 1.00 85.00 80 ALA A O 1
ATOM 644 N N . ASP A 1 81 ? -15.102 2.614 -4.896 1.00 87.00 81 ASP A N 1
ATOM 645 C CA . ASP A 1 81 ? -16.163 2.016 -5.705 1.00 87.00 81 ASP A CA 1
ATOM 646 C C . ASP A 1 81 ? -16.011 0.489 -5.752 1.00 87.00 81 ASP A C 1
ATOM 648 O O . ASP A 1 81 ? -14.901 -0.046 -5.657 1.00 87.00 81 ASP A O 1
ATOM 652 N N . SER A 1 82 ? -17.118 -0.217 -6.010 1.00 86.62 82 SER A N 1
ATOM 653 C CA . SER A 1 82 ? -17.117 -1.672 -6.228 1.00 86.62 82 SER A CA 1
ATOM 654 C C . SER A 1 82 ? -16.034 -2.092 -7.243 1.00 86.62 82 SER A C 1
ATOM 656 O O . SER A 1 82 ? -15.907 -1.466 -8.302 1.00 86.62 82 SER A O 1
ATOM 658 N N . PRO A 1 83 ? -15.239 -3.148 -6.974 1.00 92.06 83 PRO A N 1
ATOM 659 C CA . PRO A 1 83 ? -15.383 -4.164 -5.921 1.00 92.06 83 PRO A CA 1
ATOM 660 C C . PRO A 1 83 ? -14.711 -3.805 -4.587 1.00 92.06 83 PRO A C 1
ATOM 662 O O . PRO A 1 83 ? -14.599 -4.660 -3.714 1.00 92.06 83 PRO A O 1
ATOM 665 N N . PHE A 1 84 ? -14.219 -2.579 -4.429 1.00 94.06 84 PHE A N 1
ATOM 666 C CA . PHE A 1 84 ? -13.614 -2.133 -3.183 1.00 94.06 84 PHE A CA 1
ATOM 667 C C . PHE A 1 84 ? -14.686 -1.575 -2.241 1.00 94.06 84 PHE A C 1
ATOM 669 O O . PHE A 1 84 ? -15.685 -1.016 -2.694 1.00 94.06 84 PHE A O 1
ATOM 676 N N . ILE A 1 85 ? -14.484 -1.737 -0.937 1.00 92.56 85 ILE A N 1
ATOM 677 C CA . ILE A 1 85 ? -15.420 -1.282 0.095 1.00 92.56 85 ILE A CA 1
ATOM 678 C C . ILE A 1 85 ? -14.843 -0.115 0.889 1.00 92.56 85 ILE A C 1
ATOM 680 O O . ILE A 1 85 ? -13.637 -0.047 1.140 1.00 92.56 85 ILE A O 1
ATOM 684 N N . GLU A 1 86 ? -15.725 0.789 1.313 1.00 92.06 86 GLU A N 1
ATOM 685 C CA . GLU A 1 86 ? -15.354 1.899 2.183 1.00 92.06 86 GLU A CA 1
ATOM 686 C C . GLU A 1 86 ? -15.069 1.398 3.601 1.00 92.06 86 GLU A C 1
ATOM 688 O O . GLU A 1 86 ? -15.897 0.731 4.227 1.00 92.06 86 GLU A O 1
ATOM 693 N N . VAL A 1 87 ? -13.878 1.706 4.115 1.00 92.25 87 VAL A N 1
ATOM 694 C CA . VAL A 1 87 ? -13.432 1.231 5.428 1.00 92.25 87 VAL A CA 1
ATOM 695 C C . VAL A 1 87 ? -12.329 2.114 6.008 1.00 92.25 87 VAL A C 1
ATOM 697 O O . VAL A 1 87 ? -11.597 2.780 5.275 1.00 92.25 87 VAL A O 1
ATOM 700 N N . ASP A 1 88 ? -12.200 2.119 7.337 1.00 93.25 88 ASP A N 1
ATOM 701 C CA . ASP A 1 88 ? -11.052 2.713 8.024 1.00 93.25 88 ASP A CA 1
ATOM 702 C C . ASP A 1 88 ? -9.873 1.727 8.056 1.00 93.25 88 ASP A C 1
ATOM 704 O O . ASP A 1 88 ? -9.902 0.702 8.750 1.00 93.25 88 ASP A O 1
ATOM 708 N N . LEU A 1 89 ? -8.811 2.051 7.315 1.00 92.88 89 LEU A N 1
ATOM 709 C CA . LEU A 1 89 ? -7.596 1.240 7.235 1.00 92.88 89 LEU A CA 1
ATOM 710 C C . LEU A 1 89 ? -6.903 1.105 8.593 1.00 92.88 89 LEU A C 1
ATOM 712 O O . LEU A 1 89 ? -6.311 0.061 8.872 1.00 92.88 89 LEU A O 1
ATOM 716 N N . ARG A 1 90 ? -7.004 2.123 9.461 1.00 91.38 90 ARG A N 1
ATOM 717 C CA . ARG A 1 90 ? -6.396 2.083 10.796 1.00 91.38 90 ARG A CA 1
ATOM 718 C C . ARG A 1 90 ? -7.061 1.017 11.659 1.00 91.38 90 ARG A C 1
ATOM 720 O O . ARG A 1 90 ? -6.365 0.260 12.329 1.00 91.38 90 ARG A O 1
ATOM 727 N N . SER A 1 91 ? -8.391 0.948 11.626 1.00 91.31 91 SER A N 1
ATOM 728 C CA . SER A 1 91 ? -9.153 -0.069 12.354 1.00 91.31 91 SER A CA 1
ATOM 729 C C . SER A 1 91 ? -8.859 -1.469 11.830 1.00 91.31 91 SER A C 1
ATOM 731 O O . SER A 1 91 ? -8.616 -2.366 12.629 1.00 91.31 91 SER A O 1
ATOM 733 N N . LEU A 1 92 ? -8.797 -1.650 10.506 1.00 92.94 92 LEU A N 1
ATOM 734 C CA . LEU A 1 92 ? -8.429 -2.938 9.910 1.00 92.94 92 LEU A CA 1
ATOM 735 C C . LEU A 1 92 ? -7.025 -3.388 10.317 1.00 92.94 92 LEU A C 1
ATOM 737 O O . LEU A 1 92 ? -6.809 -4.558 10.624 1.00 92.94 92 LEU A O 1
ATOM 741 N N . ALA A 1 93 ? -6.061 -2.469 10.331 1.00 92.81 93 ALA A N 1
ATOM 742 C CA . ALA A 1 93 ? -4.676 -2.786 10.652 1.00 92.81 93 ALA A CA 1
ATOM 743 C C . ALA A 1 93 ? -4.468 -3.247 12.108 1.00 92.81 93 ALA A C 1
ATOM 745 O O . ALA A 1 93 ? -3.454 -3.883 12.385 1.00 92.81 93 ALA A O 1
ATOM 746 N N . LEU A 1 94 ? -5.414 -2.998 13.026 1.00 91.81 94 LEU A N 1
ATOM 747 C CA . LEU A 1 94 ? -5.364 -3.543 14.394 1.00 91.81 94 LEU A CA 1
ATOM 748 C C . LEU A 1 94 ? -5.471 -5.075 14.420 1.00 91.81 94 LEU A C 1
ATOM 750 O O . LEU A 1 94 ? -4.894 -5.721 15.296 1.00 91.81 94 LEU A O 1
ATOM 754 N N . ASP A 1 95 ? -6.179 -5.654 13.450 1.00 93.06 95 ASP A N 1
ATOM 755 C CA . ASP A 1 95 ? -6.344 -7.103 13.323 1.00 93.06 95 ASP A CA 1
ATOM 756 C C . ASP A 1 95 ? -5.157 -7.766 12.610 1.00 93.06 95 ASP A C 1
ATOM 758 O O . ASP A 1 95 ? -5.007 -8.994 12.635 1.00 93.06 95 ASP A O 1
ATOM 762 N N . TRP A 1 96 ? -4.294 -6.973 11.972 1.00 94.38 96 TRP A N 1
ATOM 763 C CA . TRP A 1 96 ? -3.114 -7.482 11.293 1.00 94.38 96 TRP A CA 1
ATOM 764 C C . TRP A 1 96 ? -2.046 -7.917 12.303 1.00 94.38 96 TRP A C 1
ATOM 766 O O . TRP A 1 96 ? -1.703 -7.214 13.252 1.00 94.38 96 TRP A O 1
ATOM 776 N N . ARG A 1 97 ? -1.491 -9.112 12.084 1.00 89.75 97 ARG A N 1
ATOM 777 C CA . ARG A 1 97 ? -0.451 -9.703 12.933 1.00 89.75 97 ARG A CA 1
ATOM 778 C C . ARG A 1 97 ? 0.837 -9.875 12.122 1.00 89.75 97 ARG A C 1
ATOM 780 O O . ARG A 1 97 ? 0.904 -10.808 11.313 1.00 89.75 97 ARG A O 1
ATOM 787 N N . PRO A 1 98 ? 1.856 -9.013 12.307 1.00 87.94 98 PRO A N 1
ATOM 788 C CA . PRO A 1 98 ? 3.146 -9.190 11.651 1.00 87.94 98 PRO A CA 1
ATOM 789 C C . PRO A 1 98 ? 3.823 -10.478 12.126 1.00 87.94 98 PRO A C 1
ATOM 791 O O . PRO A 1 98 ? 3.667 -10.909 13.272 1.00 87.94 98 PRO A O 1
ATOM 794 N N . ARG A 1 99 ? 4.607 -11.106 11.248 1.00 86.12 99 ARG A N 1
ATOM 795 C CA . ARG A 1 99 ? 5.402 -12.282 11.619 1.00 86.12 99 ARG A CA 1
ATOM 796 C C . ARG A 1 99 ? 6.713 -11.810 12.236 1.00 86.12 99 ARG A C 1
ATOM 798 O O . ARG A 1 99 ? 7.432 -11.027 11.630 1.00 86.12 99 ARG A O 1
ATOM 805 N N . ALA A 1 100 ? 7.071 -12.354 13.397 1.00 79.44 100 ALA A N 1
ATOM 806 C CA . ALA A 1 100 ? 8.244 -11.913 14.160 1.00 79.44 100 ALA A CA 1
ATOM 807 C C . ALA A 1 100 ? 9.593 -12.037 13.419 1.00 79.44 100 ALA A C 1
ATOM 809 O O . ALA A 1 100 ? 10.560 -11.387 13.794 1.00 79.44 100 ALA A O 1
ATOM 810 N N . LYS A 1 101 ? 9.682 -12.890 12.390 1.00 86.25 101 LYS A N 1
ATOM 811 C CA . LYS A 1 101 ? 10.914 -13.108 11.611 1.00 86.25 101 LYS A CA 1
ATOM 812 C C . LYS A 1 101 ? 10.998 -12.252 10.344 1.00 86.25 101 LYS A C 1
ATOM 814 O O . LYS A 1 101 ? 12.019 -12.301 9.663 1.00 86.25 101 LYS A O 1
ATOM 819 N N . ASP A 1 102 ? 9.938 -11.522 10.014 1.00 87.19 102 ASP A N 1
ATOM 820 C CA . ASP A 1 102 ? 9.873 -10.738 8.788 1.00 87.19 102 ASP A CA 1
ATOM 821 C C . ASP A 1 102 ? 10.595 -9.400 8.985 1.00 87.19 102 ASP A C 1
ATOM 823 O O . ASP A 1 102 ? 10.378 -8.705 9.979 1.00 87.19 102 ASP A O 1
ATOM 827 N N . ASN A 1 103 ? 11.425 -9.011 8.015 1.00 87.25 103 ASN A N 1
ATOM 828 C CA . ASN A 1 103 ? 11.972 -7.655 7.951 1.00 87.25 103 ASN A CA 1
ATOM 829 C C . ASN A 1 103 ? 10.876 -6.627 7.604 1.00 87.25 103 ASN A C 1
ATOM 831 O O . ASN A 1 103 ? 9.808 -7.001 7.117 1.00 87.25 103 ASN A O 1
ATOM 835 N N . THR A 1 104 ? 11.148 -5.329 7.779 1.00 85.25 104 THR A N 1
ATOM 836 C CA . THR A 1 104 ? 10.169 -4.255 7.520 1.00 85.25 104 THR A CA 1
ATOM 837 C C . THR A 1 104 ? 9.502 -4.372 6.147 1.00 85.25 104 THR A C 1
ATOM 839 O O . THR A 1 104 ? 8.285 -4.279 6.047 1.00 85.25 104 THR A O 1
ATOM 842 N N . PHE A 1 105 ? 10.253 -4.641 5.074 1.00 86.38 105 PHE A N 1
ATOM 843 C CA . PHE A 1 105 ? 9.677 -4.754 3.728 1.00 86.38 105 PHE A CA 1
ATOM 844 C C . PHE A 1 105 ? 8.763 -5.974 3.574 1.00 86.38 105 PHE A C 1
ATOM 846 O O . PHE A 1 105 ? 7.735 -5.903 2.898 1.00 86.38 105 PHE A O 1
ATOM 853 N N . GLN A 1 106 ? 9.114 -7.095 4.204 1.00 88.88 106 GLN A N 1
ATOM 854 C CA . GLN A 1 106 ? 8.264 -8.285 4.253 1.00 88.88 106 GLN A CA 1
ATOM 855 C C . GLN A 1 106 ? 6.982 -8.007 5.044 1.00 88.88 106 GLN A C 1
ATOM 857 O O . GLN A 1 106 ? 5.898 -8.372 4.583 1.00 88.88 106 GLN A O 1
ATOM 862 N N . GLN A 1 107 ? 7.089 -7.292 6.166 1.00 90.44 107 GLN A N 1
ATOM 863 C CA . GLN A 1 107 ? 5.941 -6.863 6.957 1.00 90.44 107 GLN A CA 1
ATOM 864 C C . GLN A 1 107 ? 5.032 -5.920 6.159 1.00 90.44 107 GLN A C 1
ATOM 866 O O . GLN A 1 107 ? 3.844 -6.212 6.047 1.00 90.44 107 GLN A O 1
ATOM 871 N N . VAL A 1 108 ? 5.582 -4.894 5.496 1.00 90.56 108 VAL A N 1
ATOM 872 C CA . VAL A 1 108 ? 4.852 -3.992 4.582 1.00 90.56 108 VAL A CA 1
ATOM 873 C C . VAL A 1 108 ? 4.118 -4.790 3.504 1.00 90.56 108 VAL A C 1
ATOM 875 O O . VAL A 1 108 ? 2.920 -4.617 3.293 1.00 90.56 108 VAL A O 1
ATOM 878 N N . ALA A 1 109 ? 4.805 -5.723 2.841 1.00 90.50 109 ALA A N 1
ATOM 879 C CA . ALA A 1 109 ? 4.183 -6.556 1.817 1.00 90.50 109 ALA A CA 1
ATOM 880 C C . ALA A 1 109 ? 3.079 -7.463 2.390 1.00 90.50 109 ALA A C 1
ATOM 882 O O . ALA A 1 109 ? 2.113 -7.779 1.696 1.00 90.50 109 ALA A O 1
ATOM 883 N N . SER A 1 110 ? 3.214 -7.936 3.630 1.00 93.12 110 SER A N 1
ATOM 884 C CA . SER A 1 110 ? 2.176 -8.729 4.296 1.00 93.12 110 SER A CA 1
ATOM 885 C C . SER A 1 110 ? 0.968 -7.878 4.703 1.00 93.12 110 SER A C 1
ATOM 887 O O . SER A 1 110 ? -0.161 -8.334 4.536 1.00 93.12 110 SER A O 1
ATOM 889 N N . LEU A 1 111 ? 1.199 -6.637 5.144 1.00 93.69 111 LEU A N 1
ATOM 890 C CA . LEU A 1 111 ? 0.164 -5.663 5.471 1.00 93.69 111 LEU A CA 1
ATOM 891 C C . LEU A 1 111 ? -0.639 -5.299 4.222 1.00 93.69 111 LEU A C 1
ATOM 893 O O . LEU A 1 111 ? -1.858 -5.401 4.249 1.00 93.69 111 LEU A O 1
ATOM 897 N N . TYR A 1 112 ? 0.021 -4.980 3.102 1.00 93.44 112 TYR A N 1
ATOM 898 C CA . TYR A 1 112 ? -0.682 -4.724 1.842 1.00 93.44 112 TYR A CA 1
ATOM 899 C C . TYR A 1 112 ? -1.561 -5.905 1.429 1.00 93.44 112 TYR A C 1
ATOM 901 O O . TYR A 1 112 ? -2.723 -5.709 1.095 1.00 93.44 112 TYR A O 1
ATOM 909 N N . ARG A 1 113 ? -1.049 -7.142 1.492 1.00 93.00 113 ARG A N 1
ATOM 910 C CA . ARG A 1 113 ? -1.869 -8.326 1.178 1.00 93.00 113 ARG A CA 1
ATOM 911 C C . ARG A 1 113 ? -3.091 -8.426 2.087 1.00 93.00 113 ARG A C 1
ATOM 913 O O . ARG A 1 113 ? -4.184 -8.667 1.588 1.00 93.00 113 ARG A O 1
ATOM 920 N N . PHE A 1 114 ? -2.901 -8.228 3.389 1.00 94.81 114 PHE A N 1
ATOM 921 C CA . PHE A 1 114 ? -3.982 -8.260 4.369 1.00 94.81 114 PHE A CA 1
ATOM 922 C C . PHE A 1 114 ? -5.039 -7.183 4.090 1.00 94.81 114 PHE A C 1
ATOM 924 O O . PHE A 1 114 ? -6.219 -7.506 3.985 1.00 94.81 114 PHE A O 1
ATOM 931 N N . LEU A 1 115 ? -4.621 -5.925 3.921 1.00 94.25 115 LEU A N 1
ATOM 932 C CA . LEU A 1 115 ? -5.528 -4.806 3.673 1.00 94.25 115 LEU A CA 1
ATOM 933 C C . LEU A 1 115 ? -6.307 -5.027 2.384 1.00 94.25 115 LEU A C 1
ATOM 935 O O . LEU A 1 115 ? -7.531 -5.007 2.395 1.00 94.25 115 LEU A O 1
ATOM 939 N N . VAL A 1 116 ? -5.609 -5.312 1.288 1.00 93.12 116 VAL A N 1
ATOM 940 C CA . VAL A 1 116 ? -6.233 -5.412 -0.028 1.00 93.12 116 VAL A CA 1
ATOM 941 C C . VAL A 1 116 ? -7.247 -6.568 -0.091 1.00 93.12 116 VAL A C 1
ATOM 943 O O . VAL A 1 116 ? -8.305 -6.425 -0.699 1.00 93.12 116 VAL A O 1
ATOM 946 N N . GLN A 1 117 ? -6.992 -7.683 0.601 1.00 93.50 117 GLN A N 1
ATOM 947 C CA . GLN A 1 117 ? -7.972 -8.767 0.743 1.00 93.50 117 GLN A CA 1
ATOM 948 C C . GLN A 1 117 ? -9.222 -8.360 1.533 1.00 93.50 117 GLN A C 1
ATOM 950 O O . GLN A 1 117 ? -10.297 -8.885 1.267 1.00 93.50 117 GLN A O 1
ATOM 955 N N . ARG A 1 118 ? -9.092 -7.469 2.522 1.00 94.19 118 ARG A N 1
ATOM 956 C CA . ARG A 1 118 ? -10.200 -7.046 3.395 1.00 94.19 118 ARG A CA 1
ATOM 957 C C . ARG A 1 118 ? -11.004 -5.879 2.846 1.00 94.19 118 ARG A C 1
ATOM 959 O O . ARG A 1 118 ? -12.174 -5.762 3.180 1.00 94.19 118 ARG A O 1
ATOM 966 N N . ILE A 1 119 ? -10.393 -5.042 2.016 1.00 94.12 119 ILE A N 1
ATOM 967 C CA . ILE A 1 119 ? -11.064 -3.914 1.361 1.00 94.12 119 ILE A CA 1
ATOM 968 C C . ILE A 1 119 ? -11.719 -4.308 0.031 1.00 94.12 119 ILE A C 1
ATOM 970 O O . ILE A 1 119 ? -12.213 -3.426 -0.657 1.00 94.12 119 ILE A O 1
ATOM 974 N N . THR A 1 120 ? -11.695 -5.587 -0.360 1.00 95.00 120 THR A N 1
ATOM 975 C CA . THR A 1 120 ? -12.278 -6.074 -1.620 1.00 95.00 120 THR A CA 1
ATOM 976 C C . THR A 1 120 ? -13.399 -7.068 -1.330 1.00 95.00 120 THR A C 1
ATOM 978 O O . THR A 1 120 ? -13.187 -8.019 -0.580 1.00 95.00 120 THR A O 1
ATOM 981 N N . ASP A 1 121 ? -14.561 -6.878 -1.956 1.00 92.12 121 ASP A N 1
ATOM 982 C CA . ASP A 1 121 ? -15.730 -7.749 -1.829 1.00 92.12 121 ASP A CA 1
ATOM 983 C C . ASP A 1 121 ? -16.254 -8.206 -3.213 1.00 92.12 121 ASP A C 1
ATOM 985 O O . ASP A 1 121 ? -16.626 -7.371 -4.045 1.00 92.12 121 ASP A O 1
ATOM 989 N N . PRO A 1 122 ? -16.285 -9.521 -3.505 1.00 92.88 122 PRO A N 1
ATOM 990 C CA . PRO A 1 122 ? -15.698 -10.606 -2.718 1.00 92.88 122 PRO A CA 1
ATOM 991 C C . PRO A 1 122 ? -14.151 -10.591 -2.796 1.00 92.88 122 PRO A C 1
ATOM 993 O O . PRO A 1 122 ? -13.601 -10.118 -3.797 1.00 92.88 122 PRO A O 1
ATOM 996 N N . PRO A 1 123 ? -13.414 -11.112 -1.793 1.00 90.69 123 PRO A N 1
ATOM 997 C CA . PRO A 1 123 ? -11.951 -10.991 -1.716 1.00 90.69 123 PRO A CA 1
ATOM 998 C C . PRO A 1 123 ? -11.192 -11.519 -2.937 1.00 90.69 123 PRO A C 1
ATOM 1000 O O . PRO A 1 123 ? -10.102 -11.040 -3.245 1.00 90.69 123 PRO A O 1
ATOM 1003 N N . GLU A 1 124 ? -11.748 -12.491 -3.661 1.00 92.56 124 GLU A N 1
ATOM 1004 C CA . GLU A 1 124 ? -11.151 -13.068 -4.866 1.00 92.56 124 GLU A CA 1
ATOM 1005 C C . GLU A 1 124 ? -11.054 -12.053 -6.009 1.00 92.56 124 GLU A C 1
ATOM 1007 O O . GLU A 1 124 ? -10.162 -12.172 -6.851 1.00 92.56 124 GLU A O 1
ATOM 1012 N N . LYS A 1 125 ? -11.908 -11.017 -6.019 1.00 92.69 125 LYS A N 1
ATOM 1013 C CA . LYS A 1 125 ? -11.906 -9.980 -7.060 1.00 92.69 125 LYS A CA 1
ATOM 1014 C C . LYS A 1 125 ? -10.605 -9.208 -7.146 1.00 92.69 125 LYS A C 1
ATOM 1016 O O . LYS A 1 125 ? -10.322 -8.644 -8.200 1.00 92.69 125 LYS A O 1
ATOM 1021 N N . ILE A 1 126 ? -9.781 -9.216 -6.098 1.00 91.62 126 ILE A N 1
ATOM 1022 C CA . ILE A 1 126 ? -8.481 -8.557 -6.173 1.00 91.62 126 ILE A CA 1
ATOM 1023 C C . ILE A 1 126 ? -7.567 -9.174 -7.235 1.00 91.62 126 ILE A C 1
ATOM 1025 O O . ILE A 1 126 ? -6.704 -8.490 -7.778 1.00 91.62 126 ILE A O 1
ATOM 1029 N N . GLN A 1 127 ? -7.767 -10.450 -7.570 1.00 90.69 127 GLN A N 1
ATOM 1030 C CA . GLN A 1 127 ? -6.960 -11.144 -8.573 1.00 90.69 127 GLN A CA 1
ATOM 1031 C C . GLN A 1 127 ? -7.113 -10.539 -9.975 1.00 90.69 127 GLN A C 1
ATOM 1033 O O . GLN A 1 127 ? -6.222 -10.725 -10.796 1.00 90.69 127 GLN A O 1
ATOM 1038 N N . ASP A 1 128 ? -8.177 -9.765 -10.220 1.00 90.88 128 ASP A N 1
ATOM 1039 C CA . ASP A 1 128 ? -8.398 -9.027 -11.468 1.00 90.88 128 ASP A CA 1
ATOM 1040 C C . ASP A 1 128 ? -7.511 -7.761 -11.575 1.00 90.88 128 ASP A C 1
ATOM 1042 O O . ASP A 1 128 ? -7.516 -7.089 -12.613 1.00 90.88 128 ASP A O 1
ATOM 1046 N N . TYR A 1 129 ? -6.759 -7.409 -10.520 1.00 89.06 129 TYR A N 1
ATOM 1047 C CA . TYR A 1 129 ? -5.994 -6.164 -10.404 1.00 89.06 129 TYR A CA 1
ATOM 1048 C C . TYR A 1 129 ? -4.489 -6.390 -10.196 1.00 89.06 129 TYR A C 1
ATOM 1050 O O . TYR A 1 129 ? -4.043 -7.367 -9.598 1.00 89.06 129 TYR A O 1
ATOM 1058 N N . ALA A 1 130 ? -3.685 -5.424 -10.644 1.00 82.94 130 ALA A N 1
ATOM 1059 C CA . ALA A 1 130 ? -2.244 -5.369 -10.428 1.00 82.94 130 ALA A CA 1
ATOM 1060 C C . ALA A 1 130 ? -1.760 -3.931 -10.175 1.00 82.94 130 ALA A C 1
ATOM 1062 O O . ALA A 1 130 ? -2.273 -2.970 -10.751 1.00 82.94 130 ALA A O 1
ATOM 1063 N N . THR A 1 131 ? -0.714 -3.780 -9.359 1.00 75.94 131 THR A N 1
ATOM 1064 C CA . THR A 1 131 ? 0.048 -2.528 -9.229 1.00 75.94 131 THR A CA 1
ATOM 1065 C C . THR A 1 131 ? 1.271 -2.579 -10.148 1.00 75.94 131 THR A C 1
ATOM 1067 O O . THR A 1 131 ? 2.035 -3.548 -10.151 1.00 75.94 131 THR A O 1
ATOM 1070 N N . ARG A 1 132 ? 1.456 -1.557 -10.995 1.00 73.69 132 ARG A N 1
ATOM 1071 C CA . ARG A 1 132 ? 2.504 -1.537 -12.032 1.00 73.69 132 ARG A CA 1
ATOM 1072 C C . ARG A 1 132 ? 3.398 -0.309 -11.881 1.00 73.69 132 ARG A C 1
ATOM 1074 O O . ARG A 1 132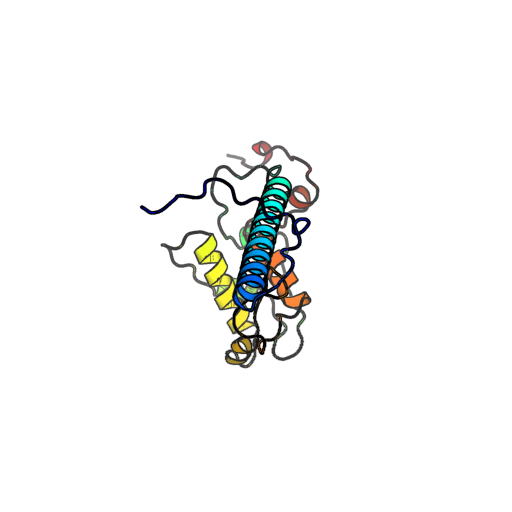 ? 3.043 0.783 -12.303 1.00 73.69 132 ARG A O 1
ATOM 1081 N N . ILE A 1 133 ? 4.619 -0.524 -11.395 1.00 60.19 133 ILE A N 1
ATOM 1082 C CA . ILE A 1 133 ? 5.603 0.546 -11.128 1.00 60.19 133 ILE A CA 1
ATOM 1083 C C . ILE A 1 133 ? 6.127 1.221 -12.417 1.00 60.19 133 ILE A C 1
ATOM 1085 O O . ILE A 1 133 ? 6.606 2.347 -12.370 1.00 60.19 133 ILE A O 1
ATOM 1089 N N . ASN A 1 134 ? 6.023 0.577 -13.589 1.00 57.44 134 ASN A N 1
ATOM 1090 C CA . ASN A 1 134 ? 6.590 1.092 -14.850 1.00 57.44 134 ASN A CA 1
ATOM 1091 C C . ASN A 1 134 ? 5.595 1.152 -16.021 1.00 57.44 134 ASN A C 1
ATOM 1093 O O . ASN A 1 134 ? 5.997 1.075 -17.181 1.00 57.44 134 ASN A O 1
ATOM 1097 N N . GLY A 1 135 ? 4.297 1.263 -15.740 1.00 52.47 135 GLY A N 1
ATOM 1098 C CA . GLY A 1 135 ? 3.266 1.573 -16.734 1.00 52.47 135 GLY A CA 1
ATOM 1099 C C . GLY A 1 135 ? 2.957 0.508 -17.797 1.00 52.47 135 GLY A C 1
ATOM 1100 O O . GLY A 1 135 ? 1.824 0.488 -18.263 1.00 52.47 135 GLY A O 1
ATOM 1101 N N . ARG A 1 136 ? 3.891 -0.370 -18.206 1.00 52.38 136 ARG A N 1
ATOM 1102 C CA . ARG A 1 136 ? 3.679 -1.278 -19.360 1.00 52.38 136 ARG A CA 1
ATOM 1103 C C . ARG A 1 136 ? 4.413 -2.625 -19.355 1.00 52.38 136 ARG A C 1
ATOM 1105 O O . ARG A 1 136 ? 4.223 -3.388 -20.292 1.00 52.38 136 ARG A O 1
ATOM 1112 N N . PHE A 1 137 ? 5.217 -2.959 -18.344 1.00 51.28 137 PHE A N 1
ATOM 1113 C CA . PHE A 1 137 ? 6.019 -4.192 -18.386 1.00 51.28 137 PHE A CA 1
ATOM 1114 C C . PHE A 1 137 ? 5.896 -5.011 -17.096 1.00 51.28 137 PHE A C 1
ATOM 1116 O O . PHE A 1 137 ? 6.613 -4.792 -16.123 1.00 51.28 137 PHE A O 1
ATOM 1123 N N . GLY A 1 138 ? 4.945 -5.949 -17.110 1.00 54.50 138 GLY A N 1
ATOM 1124 C CA . GLY A 1 138 ? 4.658 -6.924 -16.056 1.00 54.50 138 GLY A CA 1
ATOM 1125 C C . GLY A 1 138 ? 3.591 -7.920 -16.527 1.00 54.50 138 GLY A C 1
ATOM 1126 O O . GLY A 1 138 ? 2.693 -7.535 -17.267 1.00 54.50 138 GLY A O 1
ATOM 1127 N N . A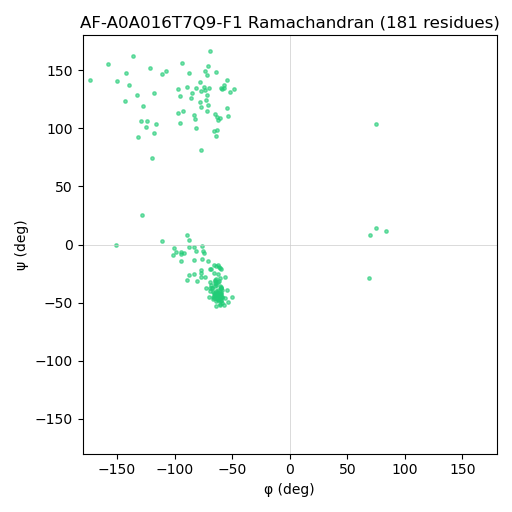RG A 1 139 ? 3.755 -9.196 -16.151 1.00 59.34 139 ARG A N 1
ATOM 1128 C CA . ARG A 1 139 ? 3.015 -10.377 -16.636 1.00 59.34 139 ARG A CA 1
ATOM 1129 C C . ARG A 1 139 ? 1.494 -10.188 -16.539 1.00 59.34 139 ARG A C 1
ATOM 1131 O O . ARG A 1 139 ? 0.989 -9.825 -15.487 1.00 59.34 139 ARG A O 1
ATOM 1138 N N . ASP A 1 140 ? 0.829 -10.494 -17.646 1.00 66.50 140 ASP A N 1
ATOM 1139 C CA . ASP A 1 140 ? -0.609 -10.392 -17.899 1.00 66.50 140 ASP A CA 1
ATOM 1140 C C . ASP A 1 140 ? -1.158 -8.969 -18.130 1.00 66.50 140 ASP A C 1
ATOM 1142 O O . ASP A 1 140 ? -1.363 -8.168 -17.215 1.00 66.50 140 ASP A O 1
ATOM 1146 N N . ASN A 1 141 ? -1.419 -8.672 -19.408 1.00 70.94 141 ASN A N 1
ATOM 1147 C CA . ASN A 1 141 ? -2.026 -7.421 -19.862 1.00 70.94 141 ASN A CA 1
ATOM 1148 C C . ASN A 1 141 ? -3.540 -7.363 -19.604 1.00 70.94 141 ASN A C 1
ATOM 1150 O O . ASN A 1 141 ? -4.120 -6.288 -19.742 1.00 70.94 141 ASN A O 1
ATOM 1154 N N . SER A 1 142 ? -4.174 -8.486 -19.249 1.00 79.88 142 SER A N 1
ATOM 1155 C CA . SER A 1 142 ? -5.612 -8.551 -18.961 1.00 79.88 142 SER A CA 1
ATOM 1156 C C . SER A 1 142 ? -5.969 -7.987 -17.581 1.00 79.88 142 SER A C 1
ATOM 1158 O O . SER A 1 142 ? -7.096 -7.539 -17.375 1.00 79.88 142 SER A O 1
ATOM 1160 N N . LEU A 1 143 ? -4.994 -7.935 -16.666 1.00 84.31 143 LEU A N 1
ATOM 1161 C CA . LEU A 1 143 ? -5.170 -7.382 -15.326 1.00 84.31 143 LEU A CA 1
ATOM 1162 C C . LEU A 1 143 ? -5.345 -5.862 -15.360 1.00 84.31 143 LEU A C 1
ATOM 1164 O O . LEU A 1 143 ? -4.578 -5.136 -16.013 1.00 84.31 143 LEU A O 1
ATOM 1168 N N . LYS A 1 144 ? -6.335 -5.383 -14.603 1.00 87.31 144 LYS A N 1
ATOM 1169 C CA . LYS A 1 144 ? -6.630 -3.960 -14.414 1.00 87.31 144 LYS A CA 1
ATOM 1170 C C . LYS A 1 144 ? -5.582 -3.330 -13.504 1.00 87.31 144 LYS A C 1
ATOM 1172 O O . LYS A 1 144 ? -5.050 -3.976 -12.608 1.00 87.31 144 LYS A O 1
ATOM 1177 N N . ASN A 1 145 ? -5.297 -2.047 -13.696 1.00 86.31 145 ASN A N 1
ATOM 1178 C CA . ASN A 1 145 ? -4.522 -1.322 -12.692 1.00 86.31 145 ASN A CA 1
ATOM 1179 C C . ASN A 1 145 ? -5.392 -1.091 -11.454 1.00 86.31 145 ASN A C 1
ATOM 1181 O O . ASN A 1 145 ? -6.602 -0.878 -11.583 1.00 86.31 145 ASN A O 1
ATOM 1185 N N . LEU A 1 146 ? -4.775 -1.106 -10.272 1.00 87.25 146 LEU A N 1
ATOM 1186 C CA . LEU A 1 146 ? -5.449 -0.668 -9.054 1.00 87.25 146 LEU A CA 1
ATOM 1187 C C . LEU A 1 146 ? -5.950 0.780 -9.241 1.00 87.25 146 LEU A C 1
ATOM 1189 O O . LEU A 1 146 ? -5.218 1.595 -9.816 1.00 87.25 146 LEU A O 1
ATOM 1193 N N . PRO A 1 147 ? -7.180 1.124 -8.815 1.00 88.75 147 PRO A N 1
ATOM 1194 C CA . PRO A 1 147 ? -7.653 2.495 -8.927 1.00 88.75 147 PRO A CA 1
ATOM 1195 C C . PRO A 1 147 ? -6.721 3.442 -8.171 1.00 88.75 147 PRO A C 1
ATOM 1197 O O . PRO A 1 147 ? -6.357 3.190 -7.023 1.00 88.75 147 PRO A O 1
ATOM 1200 N N . LYS A 1 148 ? -6.354 4.552 -8.815 1.00 86.44 148 LYS A N 1
ATOM 1201 C CA . LYS A 1 148 ? -5.378 5.506 -8.276 1.00 86.44 148 LYS A CA 1
ATOM 1202 C C . LYS A 1 148 ? -5.722 6.030 -6.870 1.00 86.44 148 LYS A C 1
ATOM 1204 O O . LYS A 1 148 ? -4.796 6.134 -6.077 1.00 86.44 148 LYS A O 1
ATOM 1209 N N . PRO A 1 149 ? -6.994 6.322 -6.520 1.00 87.31 149 PRO A N 1
ATOM 1210 C CA . PRO A 1 149 ? -7.342 6.715 -5.153 1.00 87.31 149 PRO A CA 1
ATOM 1211 C C . PRO A 1 149 ? -6.966 5.644 -4.124 1.00 87.31 149 PRO A C 1
ATOM 1213 O O . PRO A 1 149 ? -6.325 5.952 -3.128 1.00 87.31 149 PRO A O 1
ATOM 1216 N N . ILE A 1 150 ? -7.267 4.377 -4.423 1.00 89.56 150 ILE A N 1
ATOM 1217 C CA . ILE A 1 150 ? -6.955 3.236 -3.556 1.00 89.56 150 ILE A CA 1
ATOM 1218 C C . ILE A 1 150 ? -5.443 3.083 -3.396 1.00 89.56 150 ILE A C 1
ATOM 1220 O O . ILE A 1 150 ? -4.947 2.931 -2.284 1.00 89.56 150 ILE A O 1
ATOM 1224 N N . GLU A 1 151 ? -4.703 3.158 -4.504 1.00 89.38 151 GLU A N 1
ATOM 1225 C CA . GLU A 1 151 ? -3.242 3.077 -4.495 1.00 89.38 151 GLU A CA 1
ATOM 1226 C C . GLU A 1 151 ? -2.617 4.187 -3.639 1.00 89.38 151 GLU A C 1
ATOM 1228 O O . GLU A 1 151 ? -1.824 3.889 -2.747 1.00 89.38 151 GLU A O 1
ATOM 1233 N N . THR A 1 152 ? -3.009 5.445 -3.859 1.00 87.69 152 THR A N 1
ATOM 1234 C CA . THR A 1 152 ? -2.487 6.591 -3.103 1.00 87.69 152 THR A CA 1
ATOM 1235 C C . THR A 1 152 ? -2.808 6.471 -1.616 1.00 87.69 152 THR A C 1
ATOM 1237 O O . THR A 1 152 ? -1.908 6.595 -0.794 1.00 87.69 152 THR A O 1
ATOM 1240 N N . THR A 1 153 ? -4.056 6.161 -1.247 1.00 90.81 153 THR A N 1
ATOM 1241 C CA . THR A 1 153 ? -4.444 6.044 0.167 1.00 90.81 153 THR A CA 1
ATOM 1242 C C . THR A 1 153 ? -3.683 4.926 0.879 1.00 90.81 153 THR A C 1
ATOM 1244 O O . THR A 1 153 ? -3.272 5.101 2.025 1.00 90.81 153 THR A O 1
ATOM 1247 N N . LEU A 1 154 ? -3.465 3.787 0.214 1.00 91.19 154 LEU A N 1
ATOM 1248 C CA . LEU A 1 154 ? -2.689 2.679 0.772 1.00 91.19 154 LEU A CA 1
ATOM 1249 C C . LEU A 1 154 ? -1.210 3.046 0.960 1.00 91.19 154 LEU A C 1
ATOM 1251 O O . LEU A 1 154 ? -0.630 2.687 1.986 1.00 91.19 154 LEU A O 1
ATOM 1255 N N . ILE A 1 155 ? -0.610 3.754 -0.003 1.00 89.25 155 ILE A N 1
ATOM 1256 C CA . ILE A 1 155 ? 0.775 4.236 0.093 1.00 89.25 155 ILE A CA 1
ATOM 1257 C C . ILE A 1 155 ? 0.901 5.232 1.244 1.00 89.25 155 ILE A C 1
ATOM 1259 O O . ILE A 1 155 ? 1.714 5.011 2.139 1.00 89.25 155 ILE A O 1
ATOM 1263 N N . ASP A 1 156 ? 0.058 6.264 1.265 1.00 89.25 156 ASP A N 1
ATOM 1264 C CA . ASP A 1 156 ? 0.088 7.315 2.281 1.00 89.25 156 ASP A CA 1
ATOM 1265 C C . ASP A 1 156 ? -0.106 6.733 3.692 1.00 89.25 156 ASP A C 1
ATOM 1267 O O . ASP A 1 156 ? 0.564 7.146 4.638 1.00 89.25 156 ASP A O 1
ATOM 1271 N N . PHE A 1 157 ? -0.990 5.740 3.841 1.00 90.81 157 PHE A N 1
ATOM 1272 C CA . PHE A 1 157 ? -1.216 5.059 5.115 1.00 90.81 157 PHE A CA 1
ATOM 1273 C C . PHE A 1 157 ? 0.033 4.318 5.606 1.00 90.81 157 PHE A C 1
ATOM 1275 O O . PHE A 1 157 ? 0.416 4.443 6.770 1.00 90.81 157 PHE A O 1
ATOM 1282 N N . VAL A 1 158 ? 0.691 3.557 4.728 1.00 89.88 158 VAL A N 1
ATOM 1283 C CA . VAL A 1 158 ? 1.911 2.821 5.086 1.00 89.88 158 VAL A CA 1
ATOM 1284 C C . VAL A 1 158 ? 3.078 3.772 5.340 1.00 89.88 158 VAL A C 1
ATOM 1286 O O . VAL A 1 158 ? 3.859 3.536 6.260 1.00 89.88 158 VAL A O 1
ATOM 1289 N N . GLU A 1 159 ? 3.195 4.860 4.580 1.00 87.31 159 GLU A N 1
ATOM 1290 C CA . GLU A 1 159 ? 4.175 5.913 4.851 1.00 87.31 159 GLU A CA 1
ATOM 1291 C C . GLU A 1 159 ? 3.964 6.528 6.239 1.00 87.31 159 GLU A C 1
ATOM 1293 O O . GLU A 1 159 ? 4.929 6.702 6.982 1.00 87.31 159 GLU A O 1
ATOM 1298 N N . ASP A 1 160 ? 2.716 6.774 6.638 1.00 87.94 160 ASP A N 1
ATOM 1299 C CA . ASP A 1 160 ? 2.367 7.251 7.978 1.00 87.94 160 ASP A CA 1
ATOM 1300 C C . ASP A 1 160 ? 2.736 6.218 9.062 1.00 87.94 160 ASP A C 1
ATOM 1302 O O . ASP A 1 160 ? 3.356 6.572 10.063 1.00 87.94 160 ASP A O 1
ATOM 1306 N N . MET A 1 161 ? 2.479 4.922 8.833 1.00 88.19 161 MET A N 1
ATOM 1307 C CA . MET A 1 161 ? 2.899 3.839 9.743 1.00 88.19 161 MET A CA 1
ATOM 1308 C C . MET A 1 161 ? 4.423 3.694 9.869 1.00 88.19 161 MET A C 1
ATOM 1310 O O . MET A 1 161 ? 4.923 3.261 10.909 1.00 88.19 161 MET A O 1
ATOM 1314 N N . LEU A 1 162 ? 5.171 4.045 8.823 1.00 86.50 162 LEU A N 1
ATOM 1315 C CA . LEU A 1 162 ? 6.637 4.071 8.824 1.00 86.50 162 LEU A CA 1
ATOM 1316 C C . LEU A 1 162 ? 7.209 5.372 9.417 1.00 86.50 162 LEU A C 1
ATOM 1318 O O . LEU A 1 162 ? 8.427 5.507 9.517 1.00 86.50 162 LEU A O 1
ATOM 1322 N N . GLY A 1 163 ? 6.352 6.324 9.806 1.00 81.94 163 GLY A N 1
ATOM 1323 C CA . GLY A 1 163 ? 6.752 7.615 10.370 1.00 81.94 163 GLY A CA 1
ATOM 1324 C C . GLY A 1 163 ? 7.106 8.684 9.331 1.00 81.94 163 GLY A C 1
ATOM 1325 O O . GLY A 1 163 ? 7.626 9.737 9.695 1.00 81.94 163 GLY A O 1
ATOM 1326 N N . TYR A 1 164 ? 6.811 8.457 8.049 1.00 78.00 164 TYR A N 1
ATOM 1327 C CA . TYR A 1 164 ? 7.036 9.415 6.958 1.00 78.00 164 TYR A CA 1
ATOM 1328 C C . TYR A 1 164 ? 5.833 10.331 6.670 1.00 78.00 164 TYR A C 1
ATOM 1330 O O . TYR A 1 164 ? 5.964 11.276 5.895 1.00 78.00 164 TYR A O 1
ATOM 1338 N N . GLY A 1 165 ? 4.680 10.096 7.304 1.00 62.78 165 GLY A N 1
ATOM 1339 C CA . GLY A 1 165 ? 3.449 10.873 7.088 1.00 62.78 165 GLY A CA 1
ATOM 1340 C C . GLY A 1 165 ? 3.4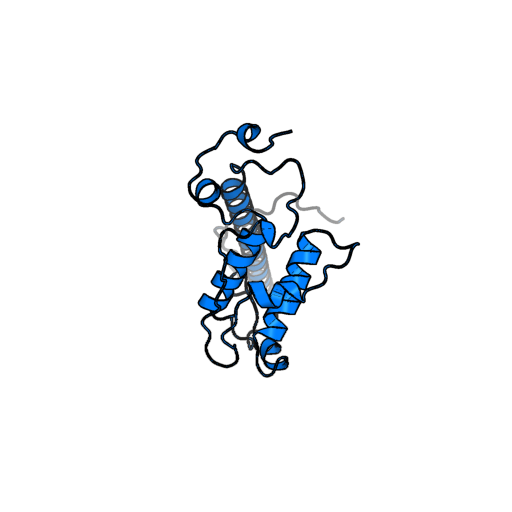09 12.261 7.745 1.00 62.78 165 GLY A C 1
ATOM 1341 O O . GLY A 1 165 ? 2.431 12.986 7.575 1.00 62.78 165 GLY A O 1
ATOM 1342 N N . TRP A 1 166 ? 4.458 12.654 8.474 1.00 61.44 166 TRP A N 1
ATOM 1343 C CA . TRP A 1 166 ? 4.521 13.931 9.189 1.00 61.44 166 TRP A CA 1
ATOM 1344 C C . TRP A 1 166 ? 4.827 15.120 8.256 1.00 61.44 166 TRP A C 1
ATOM 1346 O O . TRP A 1 166 ? 5.689 15.010 7.375 1.00 61.44 166 TRP A O 1
ATOM 1356 N N . PRO A 1 167 ? 4.180 16.285 8.456 1.00 55.56 167 PRO A N 1
ATOM 1357 C CA . PRO A 1 167 ? 4.347 17.451 7.589 1.00 55.56 167 PRO A CA 1
ATOM 1358 C C . PRO A 1 167 ? 5.792 17.973 7.550 1.00 55.56 167 PRO A C 1
ATOM 1360 O O . PRO A 1 167 ? 6.223 18.484 6.517 1.00 55.56 167 PRO A O 1
ATOM 1363 N N . GLU A 1 168 ? 6.581 17.791 8.611 1.00 52.81 168 GLU A N 1
ATOM 1364 C CA . GLU A 1 168 ? 7.995 18.190 8.665 1.00 52.81 168 GLU A CA 1
ATOM 1365 C C . GLU A 1 168 ? 8.879 17.327 7.744 1.00 52.81 168 GLU A C 1
ATOM 1367 O O . GLU A 1 168 ? 9.839 17.814 7.143 1.00 52.81 168 GLU A O 1
ATOM 1372 N N . VAL A 1 169 ? 8.518 16.051 7.561 1.00 54.16 169 VAL A N 1
ATOM 1373 C CA . VAL A 1 169 ? 9.202 15.105 6.657 1.00 54.16 169 VAL A CA 1
ATOM 1374 C C . VAL A 1 169 ? 8.820 15.361 5.194 1.00 54.16 169 VAL A C 1
ATOM 1376 O O . VAL A 1 169 ? 9.614 15.118 4.278 1.00 54.16 169 VAL A O 1
ATOM 1379 N N . GLN A 1 170 ? 7.617 15.890 4.970 1.00 48.88 170 GLN A N 1
ATOM 1380 C CA . GLN A 1 170 ? 7.107 16.257 3.649 1.00 48.88 170 GLN A CA 1
ATOM 1381 C C . GLN A 1 170 ? 7.630 17.621 3.172 1.00 48.88 170 GLN A C 1
ATOM 1383 O O . GLN A 1 170 ? 7.849 17.800 1.975 1.00 48.88 170 GLN A O 1
ATOM 1388 N N . THR A 1 171 ? 7.884 18.560 4.089 1.00 45.41 171 THR A N 1
ATOM 1389 C CA . THR A 1 171 ? 8.346 19.929 3.779 1.00 45.41 171 THR A CA 1
ATOM 1390 C C . THR A 1 171 ? 9.867 20.118 3.833 1.00 45.41 171 THR A C 1
ATOM 1392 O O . THR A 1 171 ? 10.364 21.156 3.402 1.00 45.41 171 THR A O 1
ATOM 1395 N N . GLY A 1 172 ? 10.633 19.121 4.296 1.00 47.16 172 GLY A N 1
ATOM 1396 C CA . GLY A 1 172 ? 12.103 19.165 4.302 1.00 47.16 172 GLY A CA 1
ATOM 1397 C C . GLY A 1 172 ? 12.707 20.075 5.376 1.00 47.16 172 GLY A C 1
ATOM 1398 O O . GLY A 1 172 ? 13.897 20.387 5.320 1.00 47.16 172 GLY A O 1
ATOM 1399 N N . THR A 1 173 ? 11.922 20.499 6.366 1.00 42.22 173 THR A N 1
ATOM 1400 C CA . THR A 1 173 ? 12.429 21.261 7.507 1.00 42.22 173 THR A CA 1
ATOM 1401 C C . THR A 1 173 ? 13.021 20.300 8.531 1.00 42.22 173 THR A C 1
ATOM 1403 O O . THR A 1 173 ? 12.295 19.567 9.202 1.00 42.22 173 THR A O 1
ATOM 1406 N N . VAL A 1 174 ? 14.350 20.295 8.643 1.00 46.06 174 VAL A N 1
ATOM 1407 C CA . VAL A 1 174 ? 15.096 19.552 9.667 1.00 46.06 174 VAL A CA 1
ATOM 1408 C C . VAL A 1 174 ? 14.740 20.125 11.042 1.00 46.06 174 VAL A C 1
ATOM 1410 O O . VAL A 1 174 ? 15.314 21.117 11.482 1.00 46.06 174 VAL A O 1
ATOM 1413 N N . GLY A 1 175 ? 13.751 19.526 11.702 1.00 50.84 175 GLY A N 1
ATOM 1414 C CA . GLY A 1 175 ? 13.513 19.717 13.128 1.00 50.84 175 GLY A CA 1
ATOM 1415 C C . GLY A 1 175 ? 14.529 18.905 13.926 1.00 50.84 175 GLY A C 1
ATOM 1416 O O . GLY A 1 175 ? 14.761 17.736 13.621 1.00 50.84 175 GLY A O 1
ATOM 1417 N N . ASP A 1 176 ? 15.149 19.540 14.917 1.00 44.22 176 ASP A N 1
ATOM 1418 C CA . ASP A 1 176 ? 16.196 18.964 15.763 1.00 44.22 176 ASP A CA 1
ATOM 1419 C C . ASP A 1 176 ? 15.738 17.640 16.428 1.00 44.22 176 ASP A C 1
ATOM 1421 O O . ASP A 1 176 ? 14.783 17.653 17.223 1.00 44.22 176 ASP A O 1
ATOM 1425 N N . PRO A 1 177 ? 16.398 16.496 16.137 1.00 43.53 177 PRO A N 1
ATOM 1426 C CA . PRO A 1 177 ? 16.031 15.184 16.675 1.00 43.53 177 PRO A CA 1
ATOM 1427 C C . PRO A 1 177 ? 16.133 15.076 18.202 1.00 43.53 177 PRO A C 1
ATOM 1429 O O . PRO A 1 177 ? 15.569 14.150 18.784 1.00 43.53 177 PRO A O 1
ATOM 1432 N N . LEU A 1 178 ? 16.850 15.991 18.865 1.00 44.94 178 LEU A N 1
ATOM 1433 C CA . LEU A 1 178 ? 17.138 15.908 20.301 1.00 44.94 178 LEU A CA 1
ATOM 1434 C C . LEU A 1 178 ? 16.066 16.532 21.203 1.00 44.94 178 LEU A C 1
ATOM 1436 O O . LEU A 1 178 ? 16.153 16.427 22.423 1.00 44.94 178 LEU A O 1
ATOM 1440 N N . SER A 1 179 ? 15.016 17.121 20.633 1.00 48.00 179 SER A N 1
ATOM 1441 C CA . SER A 1 179 ? 13.899 17.680 21.409 1.00 48.00 179 SER A CA 1
ATOM 1442 C C . SER A 1 179 ? 12.857 16.642 21.862 1.00 48.00 179 SER A C 1
ATOM 1444 O O . SER A 1 179 ? 11.921 16.993 22.578 1.00 48.00 179 SER A O 1
ATOM 1446 N N . ARG A 1 180 ? 12.978 15.371 21.440 1.00 52.53 180 ARG A N 1
ATOM 1447 C CA . ARG A 1 180 ? 11.853 14.411 21.442 1.00 52.53 180 ARG A CA 1
ATOM 1448 C C . ARG A 1 180 ? 11.906 13.245 22.436 1.00 52.53 180 ARG A C 1
ATOM 1450 O O . ARG A 1 180 ? 10.967 12.455 22.439 1.00 52.53 180 ARG A O 1
ATOM 1457 N N . PHE A 1 181 ? 12.907 13.155 23.311 1.00 36.50 181 PHE A N 1
ATOM 1458 C CA . PHE A 1 181 ? 12.918 12.166 24.400 1.00 36.50 181 PHE A CA 1
ATOM 1459 C C . PHE A 1 181 ? 13.106 12.853 25.762 1.00 36.50 181 PHE A C 1
ATOM 1461 O O . PHE A 1 181 ? 14.235 13.217 26.092 1.00 36.50 181 PHE A O 1
ATOM 1468 N N . PRO A 1 182 ? 12.046 13.052 26.569 1.00 35.41 182 PRO A N 1
ATOM 1469 C CA . PRO A 1 182 ? 12.230 13.288 27.994 1.00 35.41 182 PRO A CA 1
ATOM 1470 C C . PRO A 1 182 ? 12.591 11.956 28.675 1.00 35.41 182 PRO A C 1
ATOM 1472 O O . PRO A 1 182 ? 11.997 10.922 28.361 1.00 35.41 182 PRO A O 1
ATOM 1475 N N . PHE A 1 183 ? 13.589 11.990 29.562 1.00 42.75 183 PHE A N 1
ATOM 1476 C CA . PHE A 1 183 ? 13.847 10.927 30.540 1.00 42.75 183 PHE A CA 1
ATOM 1477 C C . PHE A 1 183 ? 12.678 10.787 31.519 1.00 42.75 183 PHE A C 1
ATOM 1479 O O . PHE A 1 183 ? 12.057 11.830 31.837 1.00 42.75 183 PHE A O 1
#

Mean predicted aligned error: 16.15 Å

Secondary structure (DSSP, 8-state):
-----S-----S-S-----SHHHHHHHHHHHHHHHHHHHHHHHHHHHHHHHHHHTTS---SSPPP--TTS-S-S--EE---TTB--EEHHHHHTT----TT--HHHHHHHHHHHHHHHSBSSGGGGGGEE--TTSS-SS-TTSEEPPHHHHHHHHHHHHHHTT--SHHHHHT----GGGS---

Radius of gyration: 24.23 Å; Cα contacts (8 Å, |Δi|>4): 137; chains: 1; bounding box: 56×40×81 Å

Organism: NCBI:txid53326

Foldseek 3Di:
DDDDDPDDDDPVPPPPPPPDPVSVVVSVVSVVVVVVVVVVVVVVVVVVVVCVVCVPQPDPPDQQDQALVLAPDPFQWQDDDPQFATDTLSVQCVPDDADPPDDPVRSLVSSCLSSQQVRGVPSVCCVLEDDDPPVDDDPDPSRHYDPPSNVVSSVLRRCSSSNCNDVCNVVVPDDPPVVPDDD

=== Feature glossary ===
The record interleaves many kinds of information about one protein. Here is each kind framed as the question it answers.

Q: What known structures does this most resemble?
A: Structural nearest neighbors (via Foldseek easy-search vs the PDB). Reported per hit: target PDB id, E-value, and alignment TM-score. A TM-score above ~0.5 is the conventional threshold for 'same fold'.

Q: Where is each backbone atom in 3D?
A: The mmCIF table is the protein's shape written out atom by atom. For each backbone N, Cα, C, and carbonyl O, it records an (x, y, z) coordinate triple in Å plus the residue type, chain letter, and residue number.

Q: What are the backbone torsion angles?
A: The φ/ψ torsion pair specifies the backbone conformation at each residue. φ rotates about the N–Cα bond, ψ about the Cα–C bond. Steric clashes forbid most of the (φ, ψ) plane — the allowed regions (α-helix basin, β-sheet basin, left-handed helix) are the Ramachandran-allowed regions.

Q: Which residues are buried vs exposed?
A: Solvent-accessible surface area (SASA) is the area in Å² traced out by the centre of a 1.4 Å probe sphere (a water molecule) rolled over the protein's van der Waals surface (Shrake–Rupley / Lee–Richards construction). Buried residues have near-zero SASA; fully exposed residues can exceed 200 Å². The total SASA scales roughly with the number of surface residues.

Q: How confident is the AlphaFold model at each residue?
A: pLDDT is the predicted lDDT-Cα score: AlphaFold's confidence that the local environment of each residue (all inter-atomic distances within 15 Å) is correctly placed. It is a per-residue number between 0 and 100, with higher meaning more reliable.

Q: What does the local fold look like, residue by residue?
A: 3Di is Foldseek's structural alphabet. Each residue is assigned one of twenty discrete states based on how its Cα sits relative to its spatial (not sequential) neighbors. Aligning 3Di strings finds structural homologs roughly as well as full 3D superposition, but orders of magnitude faster.

Q: How big and how compact is the whole molecule?
A: Radius of gyration (Rg) is the root-mean-square distance of Cα atoms from their centroid — a single number for overall size and compactness. A globular domain of N residues has Rg ≈ 2.2·N^0.38 Å; an extended or disordered chain has a much larger Rg. The Cα contact count is the number of residue pairs whose Cα atoms are within 8 Å and are more than four positions apart in sequence — a standard proxy for tertiary packing density. The bounding box is the smallest axis-aligned box enclosing all Cα atoms.

Q: Which residues are in helic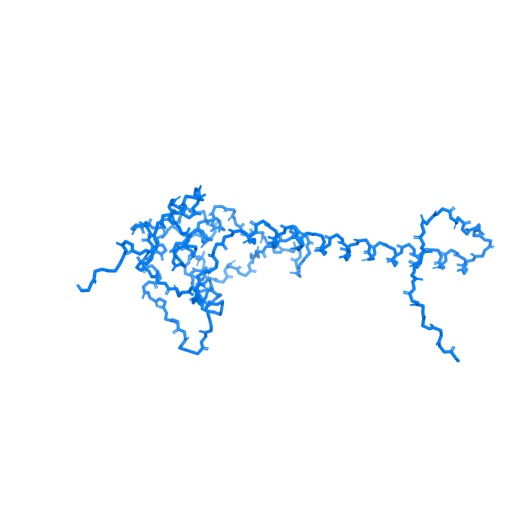es, strands, or loops?
A: DSSP 8-state secondary structure assigns each residue one of H (α-he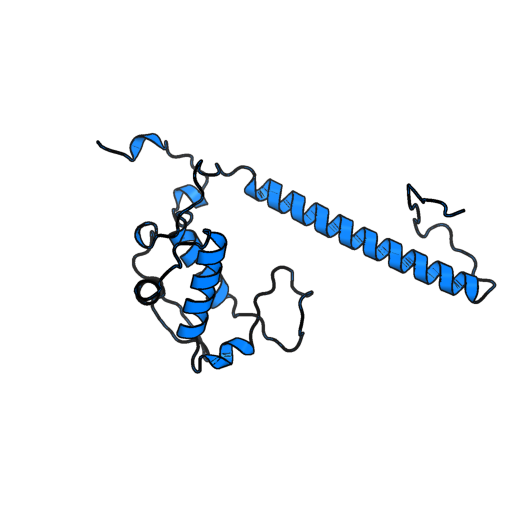lix), G (3₁₀-helix), I (π-helix), E (extended β-strand), B (isolated β-bridge), T (hydrogen-bonded turn), S (bend), or '-' (coil). The assignment is computed from backbone hydrogen-bond geometry via the Kabsch–Sander algorithm.

Q: How mobile is each atom in the crystal?
A: Crystallographic B-factors measure how much each atom's electron density is smeared out, in Å². They rise in mobile loops and surface residues and fall in the buried interior. In AlphaFold models this column is repurposed to hold pLDDT instead.

Q: What if only a Cα trace is available?
A: P-SEA three-state annotation labels each residue as helix, strand, or coil based purely on the geometry of the Cα trace. It serves as a fallback when the full backbone (and thus DSSP) is unavailable.

Q: What family and function is it annotated with?
A: Database cross-references. InterPro integrates a dozen domain/family signature databases into unified entries with residue-range hits. GO terms attach function/process/location labels with evidence codes. CATH codes position the fold in a four-level structural taxonomy. Organism is the NCBI-taxonomy species name.

Q: Are the domains correctly placed relative to each other?
A: Predicted Aligned Error (PAE) is an AlphaFold confidence matrix: entry (i, j) is the expected error in the position of residue j, in ångströms, when the prediction is superimposed on the true structure at residue i. Low PAE within a block of residues means that block is internally rigid and well-predicted; high PAE between two blocks means their relative placement is uncertain even if each block individually is confident.

Q: What do the diagnostic plots show?
A: Three diagnostic plots accompany the record. The Cα contact map visualizes the tertiary structure as a 2D adjacency matrix (8 Å cutoff, sequence-local contacts suppressed). The Ramachandran plot shows the distribution of backbone (φ, ψ) torsions, with points in the α and β basins reflecting secondary structure content. The PAE plot shows AlphaFold's inter-residue confidence as a color matrix.

Q: What is the amino-acid chain?
A: Primary structure: the covalent order of the twenty standard amino acids along the backbone. Two proteins with the same sequence will (almost always) fold to the same structure; two with 30% identity often share a fold but not the details.

Q: What do the rendered images show?
A: The six renders are orthographic views along the three Cartesian axes in both directions. Representation (cartoon, sticks, or surface) and color scheme (sequence-rainbow or by-chain) vary across proteins so the training set covers all the common visualization conventions.